Protein AF-0000000079729652 (afdb_homodimer)

Sequence (338 aa):
MTINPKDYDLDELRKMARKRGSKRAVPDEEESVPEPEPEPDLDWEPLEDGDPSMGEDAFRARLYRELMPLTAGSQEMSKPYLAALPETEAAEFLIFEWLEFLLLHGDFRGAQEALTYYESIEWITEDVASTLGDYLLGIEDVGAADTAALDVDDHLLSLVYIAKLAAMHMTINPKDYDLDELRKMARKRGSKRAVPDEEESVPEPEPEPDLDWEPLEDGDPSMGEDAFRARLYRELMPLTAGSQEMSKPYLAALPETEAAEFLIFEWLEFLLLHGDFRGAQEALTYYESIEWITEDVASTLGDYLLGIEDVGAADTAALDVDDHLLSLVYIAKLAAMH

Solvent-accessible surface area (backbone atoms only — not comparable to full-atom values): 19305 Å² total; per-residue (Å²): 126,84,70,59,67,78,75,62,37,70,66,50,45,43,52,53,37,50,56,57,56,59,72,65,64,70,92,82,77,81,81,70,73,70,66,79,68,69,71,74,72,78,70,72,66,70,84,62,80,67,54,84,77,52,50,75,64,55,52,52,51,51,53,31,60,64,36,45,70,49,51,64,76,43,66,84,82,52,78,44,52,24,70,60,77,49,92,43,73,69,43,50,53,51,51,52,52,50,52,49,51,35,34,72,53,8,33,71,66,22,32,52,51,48,40,54,48,35,30,74,71,31,46,25,28,69,68,37,38,50,52,51,50,49,53,52,53,47,50,51,50,50,50,30,58,72,42,8,58,65,49,66,68,51,52,52,51,49,51,42,51,43,42,50,46,41,58,65,100,124,85,70,55,65,77,73,62,38,70,66,48,46,45,52,52,35,50,56,57,55,59,70,68,63,66,92,86,80,80,80,70,71,71,66,80,69,70,73,75,72,78,72,73,66,71,84,62,80,68,54,83,76,51,51,74,64,54,51,52,51,51,53,30,60,62,36,45,69,49,52,64,76,42,68,83,81,51,78,44,52,26,70,60,77,47,92,44,72,68,43,51,54,50,51,49,52,51,52,50,52,35,34,73,50,8,32,71,67,22,30,51,50,48,40,54,48,36,30,74,68,31,45,25,28,68,68,38,37,50,52,53,49,51,50,52,52,49,48,51,48,49,49,29,58,73,41,8,58,64,50,64,68,52,52,52,52,48,51,44,52,45,42,52,45,40,59,64,99

Radius of gyration: 28.37 Å; Cα contacts (8 Å, |Δi|>4): 314; chains: 2; bounding box: 38×94×65 Å

InterPro domains:
  IPR006752 Archaeal flagella protein FlaD/E domain [PF04659] (78-166)
  IPR052494 Flagella-assembly related protein [PTHR40698] (69-168)

Organism: NCBI:txid1457250

Foldseek 3Di:
DPPQCLCVDLVVLQVVLVVVVVVPPDDDDDPPVPDPPPPPPPPVPPPPPPDPPPPPVNSSNVVSVVSNVVVVPPPPCDFLNAADQDDDPVSVVVLVVVLVVQCVVLNLVSSLVVLVSCCVSRPYDPVRSVVSNVVSVVVCVVCCVVVVDQDPVSVVVVVVVVVVVVVVD/DPPQCLVVDLVNLQVVLVVVVVVVPDDDDDPPVPDPPPPPPPPVPPPPPPPPPPPPVNSSNVVSVVSNVVVVPDPPCDFLNAADQDDDPVSVVVLVVVLVVQCVVLNLVSSLVVLVSCCVSRPYDPVRSVVSNVVSVVVCVVCCVVVVDQDPVSVVVVVVVVVVVVVVD

pLDDT: mean 70.6, std 20.47, range [29.89, 97.31]

Structure (mmCIF, N/CA/C/O backbone):
data_AF-0000000079729652-model_v1
#
loop_
_entity.id
_entity.type
_entity.pdbx_description
1 polymer 'Flagella E'
#
loop_
_atom_site.group_PDB
_atom_site.id
_atom_site.type_symbol
_atom_site.label_atom_id
_atom_site.label_alt_id
_atom_site.label_comp_id
_atom_site.label_asym_id
_atom_site.label_entity_id
_atom_site.label_seq_id
_atom_site.pdbx_PDB_ins_code
_atom_site.Cartn_x
_atom_site.Cartn_y
_atom_site.Cartn_z
_atom_site.occupancy
_atom_site.B_iso_or_equi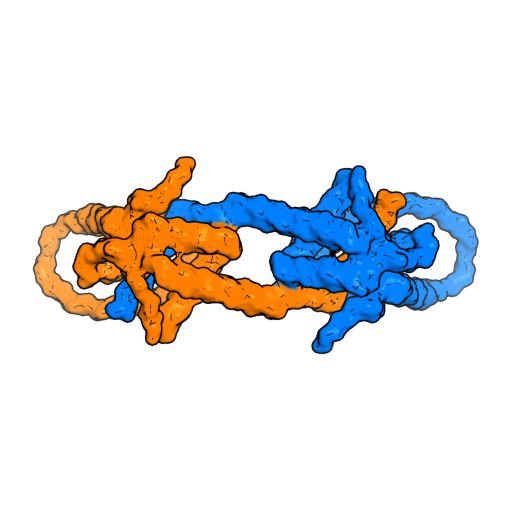v
_atom_site.auth_seq_id
_atom_site.auth_comp_id
_atom_site.auth_asym_id
_atom_site.auth_atom_id
_atom_site.pdbx_PDB_model_num
ATOM 1 N N . MET A 1 1 ? -18.984 12.266 8.977 1 30.89 1 MET A N 1
ATOM 2 C CA . MET A 1 1 ? -18.828 13.719 8.945 1 30.89 1 MET A CA 1
ATOM 3 C C . MET A 1 1 ? -17.531 14.125 8.258 1 30.89 1 MET A C 1
ATOM 5 O O . MET A 1 1 ? -16.469 13.609 8.594 1 30.89 1 MET A O 1
ATOM 9 N N . THR A 1 2 ? -17.656 14.523 7.059 1 39.88 2 THR A N 1
ATOM 10 C CA . THR A 1 2 ? -16.5 15.016 6.328 1 39.88 2 THR A CA 1
ATOM 11 C C . THR A 1 2 ? -15.781 16.094 7.125 1 39.88 2 THR A C 1
ATOM 13 O O . THR A 1 2 ? -16.375 17.125 7.449 1 39.88 2 THR A O 1
ATOM 16 N N . ILE A 1 3 ? -15.055 15.68 8.086 1 47.31 3 ILE A N 1
ATOM 17 C CA . ILE A 1 3 ? -14.312 16.641 8.898 1 47.31 3 ILE A CA 1
ATOM 18 C C . ILE A 1 3 ? -13.547 17.594 7.988 1 47.31 3 ILE A C 1
ATOM 20 O O . ILE A 1 3 ? -12.867 17.172 7.051 1 47.31 3 ILE A O 1
ATOM 24 N N . ASN A 1 4 ? -14.055 18.797 7.98 1 57.38 4 ASN A N 1
ATOM 25 C CA . ASN A 1 4 ? -13.453 19.844 7.16 1 57.38 4 ASN A CA 1
ATOM 26 C C . ASN A 1 4 ? -12.133 20.328 7.746 1 57.38 4 ASN A C 1
ATOM 28 O O . ASN A 1 4 ? -12.102 20.969 8.797 1 57.38 4 ASN A O 1
ATOM 32 N N . PRO A 1 5 ? -11.062 19.922 7.184 1 61.59 5 PRO A N 1
ATOM 33 C CA . PRO A 1 5 ? -9.742 20.344 7.656 1 61.59 5 PRO A CA 1
ATOM 34 C C . PRO A 1 5 ? -9.602 21.859 7.75 1 61.59 5 PRO A C 1
ATOM 36 O O . PRO A 1 5 ? -8.734 22.359 8.469 1 61.59 5 PRO A O 1
ATOM 39 N N . LYS A 1 6 ? -10.5 22.516 6.969 1 62 6 LYS A N 1
ATOM 40 C CA . LYS A 1 6 ? -10.461 23.969 7.008 1 62 6 LYS A CA 1
ATOM 41 C C . LYS A 1 6 ? -10.742 24.484 8.414 1 62 6 LYS A C 1
ATOM 43 O O . LYS A 1 6 ? -10.328 25.594 8.773 1 62 6 LYS A O 1
ATOM 48 N N . ASP A 1 7 ? -11.445 23.672 9.18 1 63.5 7 ASP A N 1
ATOM 49 C CA . ASP A 1 7 ? -11.844 24.109 10.516 1 63.5 7 ASP A CA 1
ATOM 50 C C . ASP A 1 7 ? -10.664 24.031 11.492 1 63.5 7 ASP A C 1
ATOM 52 O O . ASP A 1 7 ? -10.742 24.562 12.602 1 63.5 7 ASP A O 1
ATOM 56 N N . TYR A 1 8 ? -9.562 23.375 11.031 1 64.75 8 TYR A N 1
ATOM 57 C CA . TYR A 1 8 ? -8.414 23.219 11.93 1 64.75 8 TYR A CA 1
ATOM 58 C C . TYR A 1 8 ? -7.188 23.938 11.367 1 64.75 8 TYR A C 1
ATOM 60 O O . TYR A 1 8 ? -6.125 23.328 11.219 1 64.75 8 TYR A O 1
ATOM 68 N N . ASP A 1 9 ? -7.312 25.219 11.219 1 71.88 9 ASP A N 1
ATOM 69 C CA . ASP A 1 9 ? -6.125 25.891 10.711 1 71.88 9 ASP A CA 1
ATOM 70 C C . ASP A 1 9 ? -5.168 26.25 11.844 1 71.88 9 ASP A C 1
ATOM 72 O O . ASP A 1 9 ? -5.523 26.156 13.016 1 71.88 9 ASP A O 1
ATOM 76 N N . LEU A 1 10 ? -4.023 26.453 11.57 1 73.88 10 LEU A N 1
ATOM 77 C CA . LEU A 1 10 ? -2.961 26.688 12.539 1 73.88 10 LEU A CA 1
ATOM 78 C C . LEU A 1 10 ? -3.367 27.797 13.523 1 73.88 10 LEU A C 1
ATOM 80 O O . LEU A 1 10 ? -3.051 27.719 14.711 1 73.88 10 LEU A O 1
ATOM 84 N N . ASP A 1 11 ? -4.133 28.766 12.969 1 71.75 11 ASP A N 1
ATOM 85 C CA . ASP A 1 11 ? -4.602 29.844 13.836 1 71.75 11 ASP A CA 1
ATOM 86 C C . ASP A 1 11 ? -5.578 29.312 14.883 1 71.75 11 ASP A C 1
ATOM 88 O O . ASP A 1 11 ? -5.527 29.719 16.047 1 71.75 11 ASP A O 1
ATOM 92 N N . GLU A 1 12 ? -6.418 28.406 14.359 1 68.5 12 GLU A N 1
ATOM 93 C CA . GLU A 1 12 ? -7.395 27.828 15.281 1 68.5 12 GLU A CA 1
ATOM 94 C C . GLU A 1 12 ? -6.715 26.922 16.297 1 68.5 12 GLU A C 1
ATOM 96 O O . GLU A 1 12 ? -7.07 26.938 17.484 1 68.5 12 GLU A O 1
ATOM 101 N N . LEU A 1 13 ? -5.82 26.266 15.891 1 69.38 13 LEU A N 1
ATOM 102 C CA . LEU A 1 13 ? -5.078 25.391 16.797 1 69.38 13 LEU A CA 1
ATOM 103 C C . LEU A 1 13 ? -4.281 26.203 17.812 1 69.38 13 LEU A C 1
ATOM 105 O O . LEU A 1 13 ? -4.223 25.828 18.984 1 69.38 13 LEU A O 1
ATOM 109 N N . ARG A 1 14 ? -3.834 27.281 17.328 1 70.56 14 ARG A N 1
ATOM 110 C CA . ARG A 1 14 ? -3.164 28.219 18.219 1 70.56 14 ARG A CA 1
ATOM 111 C C . ARG A 1 14 ? -4.129 28.766 19.266 1 70.56 14 ARG A C 1
ATOM 113 O O . ARG A 1 14 ? -3.797 28.844 20.438 1 70.56 14 ARG A O 1
ATOM 120 N N . LYS A 1 15 ? -5.164 29.188 18.719 1 70.12 15 LYS A N 1
ATOM 121 C CA . LYS A 1 15 ? -6.172 29.766 19.609 1 70.12 15 LYS A CA 1
ATOM 122 C C . LYS A 1 15 ? -6.602 28.75 20.672 1 70.12 15 LYS A C 1
ATOM 124 O O . LYS A 1 15 ? -6.773 29.094 21.844 1 70.12 15 LYS A O 1
ATOM 129 N N . MET A 1 16 ? -6.633 27.5 20.25 1 64.62 16 MET A N 1
ATOM 130 C CA . MET A 1 16 ? -7.039 26.453 21.172 1 64.62 16 MET A CA 1
ATOM 131 C C . MET A 1 16 ? -5.941 26.156 22.203 1 64.62 16 MET A C 1
ATOM 133 O O . MET A 1 16 ? -6.227 25.922 23.375 1 64.62 16 MET A O 1
ATOM 137 N N . ALA A 1 17 ? -4.797 26.234 21.766 1 63.56 17 ALA A N 1
AT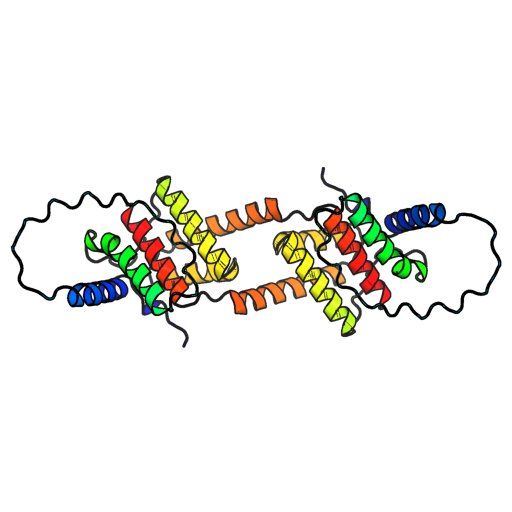OM 138 C CA . ALA A 1 17 ? -3.658 26.016 22.656 1 63.56 17 ALA A CA 1
ATOM 139 C C . ALA A 1 17 ? -3.525 27.141 23.672 1 63.56 17 ALA A C 1
ATOM 141 O O . ALA A 1 17 ? -3.24 26.891 24.844 1 63.56 17 ALA A O 1
ATOM 142 N N . ARG A 1 18 ? -3.721 28.359 23.234 1 63.53 18 ARG A N 1
ATOM 143 C CA . ARG A 1 18 ? -3.666 29.531 24.109 1 63.53 18 ARG A CA 1
ATOM 144 C C . ARG A 1 18 ? -4.77 29.469 25.156 1 63.53 18 ARG A C 1
ATOM 146 O O . ARG A 1 18 ? -4.539 29.797 26.328 1 63.53 18 ARG A O 1
ATOM 153 N N . LYS A 1 19 ? -5.863 29.047 24.781 1 60.84 19 LYS A N 1
ATOM 154 C CA . LYS A 1 19 ? -6.996 28.953 25.703 1 60.84 19 LYS A CA 1
ATOM 155 C C . LYS A 1 19 ? -6.766 27.891 26.766 1 60.84 19 LYS A C 1
ATOM 157 O O . LYS A 1 19 ? -7.109 28.078 27.922 1 60.84 19 LYS A O 1
ATOM 162 N N . ARG A 1 20 ? -6.066 26.891 26.422 1 57.34 20 ARG A N 1
ATOM 163 C CA . ARG A 1 20 ? -5.797 25.812 27.375 1 57.34 20 ARG A CA 1
ATOM 164 C C . ARG A 1 20 ? -4.68 26.203 28.344 1 57.34 20 ARG A C 1
ATOM 166 O O . ARG A 1 20 ? -4.695 25.812 29.5 1 57.34 20 ARG A O 1
ATOM 173 N N . GLY A 1 21 ? -3.598 26.828 27.844 1 52.34 21 GLY A N 1
ATOM 174 C CA . GLY A 1 21 ? -2.561 27.391 28.703 1 52.34 21 GLY A CA 1
ATOM 175 C C . GLY A 1 21 ? -3.08 28.438 29.672 1 52.34 21 GLY A C 1
ATOM 176 O O . GLY A 1 21 ? -2.545 28.594 30.766 1 52.34 21 GLY A O 1
ATOM 177 N N . SER A 1 22 ? -3.92 29.359 29.281 1 49.06 22 SER A N 1
ATOM 178 C CA . SER A 1 22 ? -4.496 30.391 30.141 1 49.06 22 SER A CA 1
ATOM 179 C C . SER A 1 22 ? -5.289 29.766 31.281 1 49.06 22 SER A C 1
ATOM 181 O O . SER A 1 22 ? -5.363 30.344 32.375 1 49.06 22 SER A O 1
ATOM 183 N N . LYS A 1 23 ? -5.75 28.562 31.25 1 47.62 23 LYS A N 1
ATOM 184 C CA . LYS A 1 23 ? -6.488 28.016 32.375 1 47.62 23 LYS A CA 1
ATOM 185 C C . LYS A 1 23 ? -5.539 27.5 33.469 1 47.62 23 LYS A C 1
ATOM 187 O O . LYS A 1 23 ? -5.973 27.109 34.531 1 47.62 23 LYS A O 1
ATOM 192 N N . ARG A 1 24 ? -4.27 27.281 33.031 1 46.38 24 ARG A N 1
ATOM 193 C CA . ARG A 1 24 ? -3.346 26.859 34.094 1 46.38 24 ARG A CA 1
ATOM 194 C C . ARG A 1 24 ? -2.709 28.047 34.781 1 46.38 24 ARG A C 1
ATOM 196 O O . ARG A 1 24 ? -1.821 27.891 35.625 1 46.38 24 ARG A O 1
ATOM 203 N N . ALA A 1 25 ? -2.941 29.297 34.375 1 41.28 25 ALA A N 1
ATOM 204 C CA . ALA A 1 25 ? -2.381 30.438 35.094 1 41.28 25 ALA A CA 1
ATOM 205 C C . ALA A 1 25 ? -3.004 30.578 36.469 1 41.28 25 ALA A C 1
ATOM 207 O O . ALA A 1 25 ? -4.031 31.234 36.625 1 41.28 25 ALA A O 1
ATOM 208 N N . VAL A 1 26 ? -2.941 29.656 37.281 1 34.03 26 VAL A N 1
ATOM 209 C CA . VAL A 1 26 ? -3.295 30 38.656 1 34.03 26 VAL A CA 1
ATOM 210 C C . VAL A 1 26 ? -2.463 31.203 39.125 1 34.03 26 VAL A C 1
ATOM 212 O O . VAL A 1 26 ? -1.438 31.516 38.5 1 34.03 26 VAL A O 1
ATOM 215 N N . PRO A 1 27 ? -2.248 31.469 40.688 1 35.56 27 PRO A N 1
ATOM 216 C CA . PRO A 1 27 ? -2.08 32.625 41.594 1 35.56 27 PRO A CA 1
ATOM 217 C C . PRO A 1 27 ? -0.75 33.344 41.375 1 35.56 27 PRO A C 1
ATOM 219 O O . PRO A 1 27 ? 0.15 32.812 40.719 1 35.56 27 PRO A O 1
ATOM 222 N N . ASP A 1 28 ? -0.15 34.281 42.531 1 32.59 28 ASP A N 1
ATOM 223 C CA . ASP A 1 28 ? 0.636 35.438 42.938 1 32.59 28 ASP A CA 1
ATOM 224 C C . ASP A 1 28 ? 2.131 35.156 42.812 1 32.59 28 ASP A C 1
ATOM 226 O O . ASP A 1 28 ? 2.957 35.969 43.25 1 32.59 28 ASP A O 1
ATOM 230 N N . GLU A 1 29 ? 2.637 33.906 43.094 1 34.44 29 GLU A N 1
ATOM 231 C CA . GLU A 1 29 ? 3.941 33.969 43.719 1 34.44 29 GLU A CA 1
ATOM 232 C C . GLU A 1 29 ? 4.945 34.75 42.906 1 34.44 29 GLU A C 1
ATOM 234 O O . GLU A 1 29 ? 4.758 34.938 41.688 1 34.44 29 GLU A O 1
ATOM 239 N N . GLU A 1 30 ? 6.234 35.031 43.469 1 34.94 30 GLU A N 1
ATOM 240 C CA . GLU A 1 30 ? 7.418 35.875 43.312 1 34.94 30 GLU A CA 1
ATOM 241 C C . GLU A 1 30 ? 8.016 35.719 41.906 1 34.94 30 GLU A C 1
ATOM 243 O O . GLU A 1 30 ? 7.906 34.656 41.281 1 34.94 30 GLU A O 1
ATOM 248 N N . GLU A 1 31 ? 8.367 36.812 41.156 1 37.44 31 GLU A N 1
ATOM 249 C CA . GLU A 1 31 ? 8.945 37.281 39.906 1 37.44 31 GLU A CA 1
ATOM 250 C C . GLU A 1 31 ? 10.18 36.438 39.531 1 37.44 31 GLU A C 1
ATOM 252 O O . GLU A 1 31 ? 11.18 37 39.062 1 37.44 31 GLU A O 1
ATOM 257 N N . SER A 1 32 ? 10.539 35.375 40.312 1 36.31 32 SER A N 1
ATOM 258 C CA . SER A 1 32 ? 11.914 34.969 40 1 36.31 32 SER A CA 1
ATOM 259 C C . SER A 1 32 ? 12.109 34.75 38.531 1 36.31 32 SER A C 1
ATOM 261 O O . SER A 1 32 ? 11.203 34.281 37.844 1 36.31 32 SER A O 1
ATOM 263 N N . VAL A 1 33 ? 12.914 35.656 37.969 1 35.25 33 VAL A N 1
ATOM 264 C CA . VAL A 1 33 ? 13.398 35.75 36.594 1 35.25 33 VAL A CA 1
ATOM 265 C C . VAL A 1 33 ? 13.586 34.344 36 1 35.25 33 VAL A C 1
ATOM 267 O O . VAL A 1 33 ? 14.391 33.562 36.531 1 35.25 33 VAL A O 1
ATOM 270 N N . PRO A 1 34 ? 12.57 33.656 35.719 1 34.91 34 PRO A N 1
ATOM 271 C CA . PRO A 1 34 ? 12.867 32.281 35.281 1 34.91 34 PRO A CA 1
ATOM 272 C C . PRO A 1 34 ? 14.07 32.188 34.344 1 34.91 34 PRO A C 1
ATOM 274 O O . PRO A 1 34 ? 14.359 33.156 33.625 1 34.91 34 PRO A O 1
ATOM 277 N N . GLU A 1 35 ? 15.219 31.734 34.812 1 35.47 35 GLU A N 1
ATOM 278 C CA . GLU A 1 35 ? 16.391 31.5 33.969 1 35.47 35 GLU A CA 1
ATOM 279 C C . GLU A 1 35 ? 15.984 31.109 32.531 1 35.47 35 GLU A C 1
ATOM 281 O O . GLU A 1 35 ? 14.914 30.547 32.344 1 35.47 35 GLU A O 1
ATOM 286 N N . PRO A 1 36 ? 16.531 31.828 31.547 1 34.25 36 PRO A N 1
ATOM 287 C CA . PRO A 1 36 ? 16.219 31.547 30.141 1 34.25 36 PRO A CA 1
ATOM 288 C C . PRO A 1 36 ? 16 30.062 29.875 1 34.25 36 PRO A C 1
ATOM 290 O O . PRO A 1 36 ? 16.812 29.219 30.297 1 34.25 36 PRO A O 1
ATOM 293 N N . GLU A 1 37 ? 14.875 29.609 30.109 1 35.53 37 GLU A N 1
ATOM 294 C CA . GLU A 1 37 ? 14.625 28.203 29.859 1 35.53 37 GLU A CA 1
ATOM 295 C C . GLU A 1 37 ? 15.414 27.703 28.641 1 35.53 37 GLU A C 1
ATOM 297 O O . GLU A 1 37 ? 15.578 28.438 27.672 1 35.53 37 GLU A O 1
ATOM 302 N N . PRO A 1 38 ? 16.5 26.938 28.875 1 34.47 38 PRO A N 1
ATOM 303 C CA . PRO A 1 38 ? 17.297 26.484 27.734 1 34.47 38 PRO A CA 1
ATOM 304 C C . PRO A 1 38 ? 16.469 26.312 26.469 1 34.47 38 PRO A C 1
ATOM 306 O O . PRO A 1 38 ? 15.242 26.141 26.547 1 34.47 38 PRO A O 1
ATOM 309 N N . GLU A 1 39 ? 16.922 26.875 25.391 1 35.22 39 GLU A N 1
ATOM 310 C CA . GLU A 1 39 ? 16.375 26.688 24.062 1 35.22 39 GLU A CA 1
ATOM 311 C C . GLU A 1 39 ? 15.758 25.297 23.906 1 35.22 39 GLU A C 1
ATOM 313 O O . GLU A 1 39 ? 16.312 24.312 24.375 1 35.22 39 GLU A O 1
ATOM 318 N N . PRO A 1 40 ? 14.5 25.156 24.062 1 35.03 40 PRO A N 1
ATOM 319 C CA . PRO A 1 40 ? 13.984 23.781 23.969 1 35.03 40 PRO A CA 1
ATOM 320 C C . PRO A 1 40 ? 14.836 22.906 23.047 1 35.03 40 PRO A C 1
ATOM 322 O O . PRO A 1 40 ? 15.117 23.281 21.906 1 35.03 40 PRO A O 1
ATOM 325 N N . ASP A 1 41 ? 15.898 22.406 23.469 1 34.06 41 ASP A N 1
ATOM 326 C CA . ASP A 1 41 ? 16.469 21.281 22.734 1 34.06 41 ASP A CA 1
ATOM 327 C C . ASP A 1 41 ? 15.359 20.422 22.094 1 34.06 41 ASP A C 1
ATOM 329 O O . ASP A 1 41 ? 14.508 19.891 22.812 1 34.06 41 ASP A O 1
ATOM 333 N N . LEU A 1 42 ? 14.719 20.828 21 1 36.53 42 LEU A N 1
ATOM 334 C CA . LEU A 1 42 ? 13.758 20.047 20.234 1 36.53 42 LEU A CA 1
ATOM 335 C C . LEU A 1 42 ? 14.062 18.562 20.344 1 36.53 42 LEU A C 1
ATOM 337 O O . LEU A 1 42 ? 14.734 18 19.469 1 36.53 42 LEU A O 1
ATOM 341 N N . ASP A 1 43 ? 14.516 18.031 21.391 1 34.09 43 ASP A N 1
ATOM 342 C CA . ASP A 1 43 ? 14.484 16.594 21.562 1 34.09 43 ASP A CA 1
ATOM 343 C C . ASP A 1 43 ? 13.156 16 21.078 1 34.09 43 ASP A C 1
ATOM 345 O O . ASP A 1 43 ? 12.117 16.219 21.703 1 34.09 43 ASP A O 1
ATOM 349 N N . TRP A 1 44 ? 12.938 15.906 19.766 1 39.34 44 TRP A N 1
ATOM 350 C CA . TRP A 1 44 ? 11.852 15.266 19.047 1 39.34 44 TRP A CA 1
ATOM 351 C C . TRP A 1 44 ? 11.477 13.93 19.688 1 39.34 44 TRP A C 1
ATOM 353 O O . TRP A 1 44 ? 12.172 12.93 19.516 1 39.34 44 TRP A O 1
ATOM 363 N N . GLU A 1 45 ? 11.047 13.898 20.906 1 37.31 45 GLU A N 1
ATOM 364 C CA . GLU A 1 45 ? 10.484 12.609 21.297 1 37.31 45 GLU A CA 1
ATOM 365 C C . GLU A 1 45 ? 9.531 12.062 20.234 1 37.31 45 GLU A C 1
ATOM 367 O O . GLU A 1 45 ? 8.672 12.797 19.734 1 37.31 45 GLU A O 1
ATOM 372 N N . PRO A 1 46 ? 9.945 11.109 19.547 1 39.47 46 PRO A N 1
ATOM 373 C CA . PRO A 1 46 ? 9.055 10.492 18.578 1 39.47 46 PRO A CA 1
ATOM 374 C C . PRO A 1 46 ? 7.598 10.477 19.031 1 39.47 46 PRO A C 1
ATOM 376 O O . PRO A 1 46 ? 7.324 10.375 20.234 1 39.47 46 PRO A O 1
ATOM 379 N N . LEU A 1 47 ? 6.734 11.281 18.547 1 41.66 47 LEU A N 1
ATOM 380 C CA . LEU A 1 47 ? 5.309 11.109 18.812 1 41.66 47 LEU A CA 1
ATOM 381 C C . LEU A 1 47 ? 4.98 9.641 19.062 1 41.66 47 LEU A C 1
ATOM 383 O O . LEU A 1 47 ? 5 8.828 18.125 1 41.66 47 LEU A O 1
ATOM 387 N N . GLU A 1 48 ? 5.445 8.938 20.109 1 38.84 48 GLU A N 1
ATOM 388 C CA . GLU A 1 48 ? 5.016 7.602 20.516 1 38.84 48 GLU A CA 1
ATOM 389 C C . GLU A 1 48 ? 3.555 7.359 20.141 1 38.84 48 GLU A C 1
ATOM 391 O O . GLU A 1 48 ? 2.742 8.281 20.156 1 38.84 48 GLU A O 1
ATOM 396 N N . ASP A 1 49 ? 3.246 6.309 19.328 1 42.12 49 ASP A N 1
ATOM 397 C CA . ASP A 1 49 ? 1.879 5.809 19.203 1 42.12 49 ASP A CA 1
ATOM 398 C C . ASP A 1 49 ? 1.076 6.078 20.469 1 42.12 49 ASP A C 1
ATOM 400 O O . ASP A 1 49 ? 1.459 5.645 21.562 1 42.12 49 ASP A O 1
ATOM 404 N N . GLY A 1 50 ? 0.554 7.207 20.625 1 40.56 50 GLY A N 1
ATOM 405 C CA . GLY A 1 50 ? -0.288 7.426 21.781 1 40.56 50 GLY A CA 1
ATOM 406 C C . GLY A 1 50 ? -1 6.172 22.25 1 40.56 50 GLY A C 1
ATOM 407 O O . GLY A 1 50 ? -1.276 5.273 21.453 1 40.56 50 GLY A O 1
ATOM 408 N N . ASP A 1 51 ? -0.809 5.785 23.391 1 41.22 51 ASP A N 1
ATOM 409 C CA . ASP A 1 51 ? -1.655 4.801 24.062 1 41.22 51 ASP A CA 1
ATOM 410 C C . ASP A 1 51 ? -3.102 4.906 23.578 1 41.22 51 ASP A C 1
ATOM 412 O O . ASP A 1 51 ? -3.732 5.957 23.719 1 41.22 51 ASP A O 1
ATOM 416 N N . PRO A 1 52 ? -3.479 4.098 22.625 1 49.47 52 PRO A N 1
ATOM 417 C CA . PRO A 1 52 ? -4.914 4.098 22.328 1 49.47 52 PRO A CA 1
ATOM 418 C C . PRO A 1 52 ? -5.766 4.449 23.547 1 49.47 52 PRO A C 1
ATOM 420 O O . PRO A 1 52 ? -6.973 4.668 23.422 1 49.47 52 PRO A O 1
ATOM 423 N N . SER A 1 53 ? -5.172 4.156 24.625 1 47.94 53 SER A N 1
ATOM 424 C CA . SER A 1 53 ? -5.949 4.457 25.828 1 47.94 53 SER A CA 1
ATOM 425 C C . SER A 1 53 ? -6.055 5.961 26.047 1 47.94 53 SER A C 1
ATOM 427 O O . SER A 1 53 ? -6.816 6.414 26.906 1 47.94 53 SER A O 1
ATOM 429 N N . MET A 1 54 ? -5.184 6.676 25.609 1 52.03 54 MET A N 1
ATOM 430 C CA . MET A 1 54 ? -5.402 8.102 25.812 1 52.03 54 MET A CA 1
ATOM 431 C C . MET A 1 54 ? -6.52 8.617 24.906 1 52.03 54 MET A C 1
ATOM 433 O O . MET A 1 54 ? -6.559 8.305 23.719 1 52.03 54 MET A O 1
ATOM 437 N N . GLY A 1 55 ? -7.668 8.789 25.375 1 62.62 55 GLY A N 1
ATOM 438 C CA . GLY A 1 55 ? -8.867 9.305 24.734 1 62.62 55 GLY A CA 1
ATOM 439 C C . GLY A 1 55 ? -8.562 10.336 23.656 1 62.62 55 GLY A C 1
ATOM 440 O O . GLY A 1 55 ? -7.473 10.914 23.641 1 62.62 55 GLY A O 1
ATOM 441 N N . GLU A 1 56 ? -9.195 10.414 22.641 1 66.19 56 GLU A N 1
ATOM 442 C CA . GLU A 1 56 ? -9.141 11.352 21.516 1 66.19 56 GLU A CA 1
ATOM 443 C C . GLU A 1 56 ? -8.75 12.75 21.984 1 66.19 56 GLU A C 1
ATOM 445 O O . GLU A 1 56 ? -7.953 13.422 21.328 1 66.19 56 GLU A O 1
ATOM 450 N N . ASP A 1 57 ? -9.18 13.055 23.141 1 69.75 57 ASP A N 1
ATOM 451 C CA . ASP A 1 57 ? -8.953 14.391 23.672 1 69.75 57 ASP A CA 1
ATOM 452 C C . ASP A 1 57 ? -7.5 14.562 24.125 1 69.75 57 ASP A C 1
ATOM 454 O O . ASP A 1 57 ? -6.91 15.625 23.922 1 69.75 57 ASP A O 1
ATOM 458 N N . ALA A 1 58 ? -6.957 13.578 24.656 1 69.06 58 ALA A N 1
ATOM 459 C CA . ALA A 1 58 ? -5.578 13.648 25.125 1 69.06 58 ALA A CA 1
ATOM 460 C C . ALA A 1 58 ? -4.598 13.727 23.969 1 69.06 58 ALA A C 1
ATOM 462 O O . ALA A 1 58 ? -3.598 14.445 24.031 1 69.06 58 ALA A O 1
ATOM 463 N N . PHE A 1 59 ? -4.91 13.148 22.969 1 72.44 59 PHE A N 1
ATOM 464 C CA . PHE A 1 59 ? -4.074 13.164 21.781 1 72.44 59 PHE A CA 1
ATOM 465 C C . PHE A 1 59 ? -4.051 14.555 21.156 1 72.44 59 PHE A C 1
ATOM 467 O O . PHE A 1 59 ? -2.98 15.094 20.859 1 72.44 59 PHE A O 1
ATOM 474 N N . ARG A 1 60 ? -5.18 15.094 21.031 1 73.56 60 ARG A N 1
ATOM 475 C CA . ARG A 1 60 ? -5.266 16.422 20.438 1 73.56 60 ARG A CA 1
ATOM 476 C C . ARG A 1 60 ? -4.547 17.453 21.281 1 73.56 60 ARG A C 1
ATOM 478 O O . ARG A 1 60 ? -3.883 18.359 20.75 1 73.56 60 ARG A O 1
ATOM 485 N N . ALA A 1 61 ? -4.684 17.266 22.531 1 71.25 61 ALA A N 1
ATOM 486 C CA . ALA A 1 61 ? -3.992 18.172 23.438 1 71.25 61 ALA A CA 1
ATOM 487 C C . ALA A 1 61 ? -2.48 18.094 23.25 1 71.25 61 ALA A C 1
ATOM 489 O O . ALA A 1 61 ? -1.791 19.109 23.297 1 71.25 61 ALA A O 1
ATOM 490 N N . ARG A 1 62 ? -2.027 16.984 23.047 1 68.62 62 ARG A N 1
ATOM 491 C CA . ARG A 1 62 ? -0.602 16.797 22.797 1 68.62 62 ARG A CA 1
ATOM 492 C C . ARG A 1 62 ? -0.179 17.469 21.5 1 68.62 62 ARG A C 1
ATOM 494 O O . ARG A 1 62 ? 0.871 18.125 21.438 1 68.62 62 ARG A O 1
ATOM 501 N N . LEU A 1 63 ? -0.995 17.375 20.531 1 74.12 63 LEU A N 1
ATOM 502 C CA . LEU A 1 63 ? -0.704 18.016 19.25 1 74.12 63 LEU A CA 1
ATOM 503 C C . LEU A 1 63 ? -0.632 19.531 19.406 1 74.12 63 LEU A C 1
ATOM 505 O O . LEU A 1 63 ? 0.267 20.172 18.859 1 74.12 63 LEU A O 1
ATOM 509 N N . TYR A 1 64 ? -1.479 19.969 20.281 1 70.88 64 TYR A N 1
ATOM 510 C CA . TYR A 1 64 ? -1.526 21.406 20.531 1 70.88 64 TYR A CA 1
ATOM 511 C C . TYR A 1 64 ? -0.267 21.875 21.25 1 70.88 64 TYR A C 1
ATOM 513 O O . TYR A 1 64 ? 0.291 22.922 20.922 1 70.88 64 TYR A O 1
ATOM 521 N N . ARG A 1 65 ? 0.15 21.125 22.078 1 73.44 65 ARG A N 1
ATOM 522 C CA . ARG A 1 65 ? 1.351 21.469 22.828 1 73.44 65 ARG A CA 1
ATOM 523 C C . ARG A 1 65 ? 2.576 21.5 21.922 1 73.44 65 ARG A C 1
ATOM 525 O O . ARG A 1 65 ? 3.461 22.344 22.109 1 73.44 65 ARG A O 1
ATOM 532 N N . GLU A 1 66 ? 2.559 20.672 20.984 1 72.56 66 GLU A N 1
ATOM 533 C CA . GLU A 1 66 ? 3.676 20.625 20.047 1 72.56 66 GLU A CA 1
ATOM 534 C C . GLU A 1 66 ? 3.658 21.828 19.109 1 72.56 66 GLU A C 1
ATOM 536 O O . GLU A 1 66 ? 4.715 22.328 18.703 1 72.56 66 GLU A O 1
ATOM 541 N N . LEU A 1 67 ? 2.521 22.297 18.875 1 72.94 67 LEU A N 1
ATOM 542 C CA . LEU A 1 67 ? 2.357 23.375 17.906 1 72.94 67 LEU A CA 1
ATOM 543 C C . LEU A 1 67 ? 2.703 24.719 18.531 1 72.94 67 LEU A C 1
ATOM 545 O O . LEU A 1 67 ? 3.213 25.609 17.844 1 72.94 67 LEU A O 1
ATOM 549 N N . MET A 1 68 ? 2.59 24.844 19.797 1 71.25 68 MET A N 1
ATOM 550 C CA . MET A 1 68 ? 2.684 26.125 20.5 1 71.25 68 MET A CA 1
ATOM 551 C C . MET A 1 68 ? 4.055 26.75 20.297 1 71.25 68 MET A C 1
ATOM 553 O O . MET A 1 68 ? 4.148 27.922 19.922 1 71.25 68 MET A O 1
ATOM 557 N N . PRO A 1 69 ? 5.039 26.078 20.484 1 67.75 69 PRO A N 1
ATOM 558 C CA . PRO A 1 69 ? 6.348 26.719 20.312 1 67.75 69 PRO A CA 1
ATOM 559 C C . PRO A 1 69 ? 6.641 27.094 18.859 1 67.75 69 PRO A C 1
ATOM 561 O O . PRO A 1 69 ? 7.395 28.031 18.609 1 67.75 69 PRO A O 1
ATOM 564 N N . LEU A 1 70 ? 6.02 26.391 18.016 1 67.88 70 LEU A N 1
ATOM 565 C CA . LEU A 1 70 ? 6.301 26.609 16.594 1 67.88 70 LEU A CA 1
ATOM 566 C C . LEU A 1 70 ? 5.566 27.844 16.078 1 67.88 70 LEU A C 1
ATOM 568 O O . LEU A 1 70 ? 6.039 28.5 15.156 1 67.88 70 LEU A O 1
ATOM 572 N N . THR A 1 71 ? 4.52 28.094 16.672 1 64.88 71 THR A N 1
ATOM 573 C CA . THR A 1 71 ? 3.686 29.188 16.219 1 64.88 71 THR A CA 1
ATOM 574 C C . THR A 1 71 ? 3.918 30.438 17.062 1 64.88 71 THR A C 1
ATOM 576 O O . THR A 1 71 ? 3.504 31.531 16.672 1 64.88 71 THR A O 1
ATOM 579 N N . ALA A 1 72 ? 4.441 30.25 18.203 1 59.84 72 ALA A N 1
ATOM 580 C CA . ALA A 1 72 ? 4.66 31.375 19.109 1 59.84 72 ALA A CA 1
ATOM 581 C C . ALA A 1 72 ? 5.641 32.375 18.516 1 59.84 72 ALA A C 1
ATOM 583 O O . ALA A 1 72 ? 5.465 33.594 18.656 1 59.84 72 ALA A O 1
ATOM 584 N N . GLY A 1 73 ? 6.797 31.875 18.219 1 52.81 73 GLY A N 1
ATOM 585 C CA . GLY A 1 73 ? 7.77 32.844 17.719 1 52.81 73 GLY A CA 1
ATOM 586 C C . GLY A 1 73 ? 7.395 33.438 16.375 1 52.81 73 GLY A C 1
ATOM 587 O O . GLY A 1 73 ? 7.996 34.406 15.938 1 52.81 73 GLY A O 1
ATOM 588 N N . SER A 1 74 ? 6.793 32.656 15.625 1 50.88 74 SER A N 1
ATOM 589 C CA . SER A 1 74 ? 6.52 33.156 14.289 1 50.88 74 SER A CA 1
ATOM 590 C C . SER A 1 74 ? 5.258 34 14.266 1 50.88 74 SER A C 1
ATOM 592 O O . SER A 1 74 ? 4.348 33.812 15.07 1 50.88 74 SER A O 1
ATOM 594 N N . GLN A 1 75 ? 5.324 35.312 14.07 1 48.78 75 GLN A N 1
ATOM 595 C CA . GLN A 1 75 ? 4.148 36.125 13.828 1 48.78 75 GLN A CA 1
ATOM 596 C C . GLN A 1 75 ? 2.969 35.281 13.359 1 48.78 75 GLN A C 1
ATOM 598 O O . GLN A 1 75 ? 3.148 34.125 12.961 1 48.78 75 GLN A O 1
ATOM 603 N N . GLU A 1 76 ? 1.67 35.781 13.117 1 56.72 76 GLU A N 1
ATOM 604 C CA . GLU A 1 76 ? 0.447 35.25 12.531 1 56.72 76 GLU A CA 1
ATOM 605 C C . GLU A 1 76 ? 0.757 34.344 11.344 1 56.72 76 GLU A C 1
ATOM 607 O O . GLU A 1 76 ? 1.398 34.75 10.383 1 56.72 76 GLU A O 1
ATOM 612 N N . MET A 1 77 ? 1.037 33.062 11.641 1 64.94 77 MET A N 1
ATOM 613 C CA . MET A 1 77 ? 1.23 32.25 10.445 1 64.94 77 MET A CA 1
ATOM 614 C C . MET A 1 77 ? 0.141 32.531 9.414 1 64.94 77 MET A C 1
ATOM 616 O O . MET A 1 77 ? -1.046 32.531 9.75 1 64.94 77 MET A O 1
ATOM 620 N N . SER A 1 78 ? 0.501 33.219 8.422 1 80 78 SER A N 1
ATOM 621 C CA . SER A 1 78 ? -0.43 33.5 7.34 1 80 78 SER A CA 1
ATOM 622 C C . SER A 1 78 ? -0.358 32.438 6.246 1 80 78 SER A C 1
ATOM 624 O O . SER A 1 78 ? 0.706 31.875 5.992 1 80 78 SER A O 1
ATOM 626 N N . LYS A 1 79 ? -1.472 32.094 5.727 1 87.88 79 LYS A N 1
ATOM 627 C CA . LYS A 1 79 ? -1.545 31.125 4.625 1 87.88 79 LYS A CA 1
ATOM 628 C C . LYS A 1 79 ? -0.863 31.688 3.375 1 87.88 79 LYS A C 1
ATOM 630 O O . LYS A 1 79 ? -0.892 32.875 3.129 1 87.88 79 LYS A O 1
ATOM 635 N N . PRO A 1 80 ? -0.246 30.938 2.656 1 91.69 80 PRO A N 1
ATOM 636 C CA . PRO A 1 80 ? 0.043 29.531 2.877 1 91.69 80 PRO A CA 1
ATOM 637 C C . PRO A 1 80 ? 1.064 29.297 3.988 1 91.69 80 PRO A C 1
ATOM 639 O O . PRO A 1 80 ? 2.047 30.031 4.09 1 91.69 80 PRO A O 1
ATOM 642 N N . TYR A 1 81 ? 0.84 28.266 4.754 1 89.75 81 TYR A N 1
ATOM 643 C CA . TYR A 1 81 ? 1.699 27.984 5.898 1 89.75 81 TYR A CA 1
ATOM 644 C C . TYR A 1 81 ? 3.074 27.516 5.449 1 89.75 81 TYR A C 1
ATOM 646 O O . TYR A 1 81 ? 4.09 27.875 6.047 1 89.75 81 TYR A O 1
ATOM 654 N N . LEU A 1 82 ? 3.145 26.766 4.445 1 93.62 82 LEU A N 1
ATOM 655 C CA . LEU A 1 82 ? 4.387 26.234 3.895 1 93.62 82 LEU A CA 1
ATOM 656 C C . LEU A 1 82 ? 4.527 26.594 2.42 1 93.62 82 LEU A C 1
ATOM 658 O O . LEU A 1 82 ? 3.994 25.906 1.553 1 93.62 82 LEU A O 1
ATOM 662 N N . ALA A 1 83 ? 5.227 27.688 2.205 1 93.81 83 ALA A N 1
ATOM 663 C CA . ALA A 1 83 ? 5.352 28.234 0.854 1 93.81 83 ALA A CA 1
ATOM 664 C C . ALA A 1 83 ? 6.48 27.547 0.09 1 93.81 83 ALA A C 1
ATOM 666 O O . ALA A 1 83 ? 6.484 27.531 -1.144 1 93.81 83 ALA A O 1
ATOM 667 N N . ALA A 1 84 ? 7.473 27.016 0.873 1 94.56 84 ALA A N 1
ATOM 668 C CA . ALA A 1 84 ? 8.609 26.297 0.295 1 94.56 84 ALA A CA 1
ATOM 669 C C . ALA A 1 84 ? 9.172 25.281 1.281 1 94.56 84 ALA A C 1
ATOM 671 O O . ALA A 1 84 ? 9.086 25.469 2.496 1 94.56 84 ALA A O 1
ATOM 672 N N . LEU A 1 85 ? 9.719 24.219 0.735 1 94.94 85 LEU A N 1
ATOM 673 C CA . LEU A 1 85 ? 10.344 23.234 1.595 1 94.94 85 LEU A CA 1
ATOM 674 C C . LEU A 1 85 ? 11.766 23.641 1.956 1 94.94 85 LEU A C 1
ATOM 676 O O . LEU A 1 85 ? 12.562 23.984 1.077 1 94.94 85 LEU A O 1
ATOM 680 N N . PRO A 1 86 ? 12.047 23.719 3.264 1 91.31 86 PRO A N 1
ATOM 681 C CA . PRO A 1 86 ? 13.43 24 3.648 1 91.31 86 PRO A CA 1
ATOM 682 C C . PRO A 1 86 ? 14.414 22.984 3.086 1 91.31 86 PRO A C 1
ATOM 684 O O . PRO A 1 86 ? 14.078 21.812 2.938 1 91.31 86 PRO A O 1
ATOM 687 N N . GLU A 1 87 ? 15.555 23.422 2.73 1 91.56 87 GLU A N 1
ATOM 688 C CA . GLU A 1 87 ? 16.578 22.578 2.127 1 91.56 87 GLU A CA 1
ATOM 689 C C . GLU A 1 87 ? 17.625 22.172 3.15 1 91.56 87 GLU A C 1
ATOM 691 O O . GLU A 1 87 ? 18.812 22.5 2.998 1 91.56 87 GLU A O 1
ATOM 696 N N . THR A 1 88 ? 17.25 21.609 4.227 1 89.06 88 THR A N 1
ATOM 697 C CA . THR A 1 88 ? 18.141 21.094 5.266 1 89.06 88 THR A CA 1
ATOM 698 C C . THR A 1 88 ? 17.938 19.594 5.469 1 89.06 88 THR A C 1
ATOM 700 O O . THR A 1 88 ? 16.891 19.047 5.094 1 89.06 88 THR A O 1
ATOM 703 N N . GLU A 1 89 ? 18.938 18.969 6.035 1 88.06 89 GLU A N 1
ATOM 704 C CA . GLU A 1 89 ? 18.844 17.531 6.32 1 88.06 89 GLU A CA 1
ATOM 705 C C . GLU A 1 89 ? 17.703 17.25 7.297 1 88.06 89 GLU A C 1
ATOM 707 O O . GLU A 1 89 ? 16.969 16.266 7.137 1 88.06 89 GLU A O 1
ATOM 712 N N . ALA A 1 90 ? 17.625 18.141 8.242 1 84.69 90 ALA A N 1
ATOM 713 C CA . ALA A 1 90 ? 16.578 18 9.25 1 84.69 90 ALA A CA 1
ATOM 714 C C . ALA A 1 90 ? 15.195 18.062 8.617 1 84.69 90 ALA A C 1
ATOM 716 O O . ALA A 1 90 ? 14.305 17.297 8.977 1 84.69 90 ALA A O 1
ATOM 717 N N . ALA A 1 91 ? 15.047 18.984 7.699 1 90.5 91 ALA A N 1
ATOM 718 C CA . ALA A 1 91 ? 13.766 19.125 7.004 1 90.5 91 ALA A CA 1
ATOM 719 C C . ALA A 1 91 ? 13.461 17.875 6.172 1 90.5 91 ALA A C 1
ATOM 721 O O . ALA A 1 91 ? 12.32 17.422 6.121 1 90.5 91 ALA A O 1
ATOM 722 N N . GLU A 1 92 ? 14.445 17.344 5.504 1 89.5 92 GLU A N 1
ATOM 723 C CA . GLU A 1 92 ? 14.273 16.141 4.707 1 89.5 92 GLU A CA 1
ATOM 724 C C . GLU A 1 92 ? 13.781 14.969 5.566 1 89.5 92 GLU A C 1
ATOM 726 O O . GLU A 1 92 ? 12.891 14.219 5.16 1 89.5 92 GLU A O 1
ATOM 731 N N . PHE A 1 93 ? 14.375 14.812 6.719 1 82.5 93 PHE A N 1
ATOM 732 C CA . PHE A 1 93 ? 13.961 13.766 7.641 1 82.5 93 PHE A CA 1
ATOM 733 C C . PHE A 1 93 ? 12.5 13.945 8.039 1 82.5 93 PHE A C 1
ATOM 735 O O . PHE A 1 93 ? 11.742 12.969 8.086 1 82.5 93 PHE A O 1
ATOM 742 N N . LEU A 1 94 ? 12.156 15.273 8.32 1 89.62 94 LEU A N 1
ATOM 743 C CA . LEU A 1 94 ? 10.789 15.57 8.727 1 89.62 94 LEU A CA 1
ATOM 744 C C . LEU A 1 94 ? 9.805 15.305 7.59 1 89.62 94 LEU A C 1
ATOM 746 O O . LEU A 1 94 ? 8.695 14.82 7.82 1 89.62 94 LEU A O 1
ATOM 750 N N . ILE A 1 95 ? 10.195 15.633 6.387 1 92.81 95 ILE A N 1
ATOM 751 C CA . ILE A 1 95 ? 9.375 15.391 5.203 1 92.81 95 ILE A CA 1
ATOM 752 C C . ILE A 1 95 ? 9.125 13.891 5.043 1 92.81 95 ILE A C 1
ATOM 754 O O . ILE A 1 95 ? 7.984 13.469 4.852 1 92.81 95 ILE A O 1
ATOM 758 N N . PHE A 1 96 ? 10.102 13.031 5.223 1 87.38 96 PHE A N 1
ATOM 759 C CA . PHE A 1 96 ? 9.969 11.594 5.074 1 87.38 96 PHE A CA 1
ATOM 760 C C . PHE A 1 96 ? 9.086 11.008 6.176 1 87.38 96 PHE A C 1
ATOM 762 O O . PHE A 1 96 ? 8.258 10.141 5.914 1 87.38 96 PHE A O 1
ATOM 769 N N . GLU A 1 97 ? 9.289 11.508 7.352 1 84.75 97 GLU A N 1
ATOM 770 C CA . GLU A 1 97 ? 8.461 11.07 8.469 1 84.75 97 GLU A CA 1
ATOM 771 C C . GLU A 1 97 ? 6.988 11.391 8.227 1 84.75 97 GLU A C 1
ATOM 773 O O . GLU A 1 97 ? 6.117 10.547 8.453 1 84.75 97 GLU A O 1
ATOM 778 N N . TRP A 1 98 ? 6.711 12.625 7.77 1 92.56 98 TRP A N 1
ATOM 779 C CA . TRP A 1 98 ? 5.355 13.078 7.465 1 92.56 98 TRP A CA 1
ATOM 780 C C . TRP A 1 98 ? 4.719 12.203 6.395 1 92.56 98 TRP A C 1
ATOM 782 O O . TRP A 1 98 ? 3.602 11.703 6.57 1 92.56 98 TRP A O 1
ATOM 792 N N . LEU A 1 99 ? 5.469 11.953 5.273 1 92.88 99 LEU A N 1
ATOM 793 C CA . LEU A 1 99 ? 4.926 11.188 4.156 1 92.88 99 LEU A CA 1
ATOM 794 C C . LEU A 1 99 ? 4.719 9.727 4.551 1 92.88 99 LEU A C 1
ATOM 796 O O . LEU A 1 99 ? 3.752 9.094 4.121 1 92.88 99 LEU A O 1
ATOM 800 N N . GLU A 1 100 ? 5.637 9.203 5.383 1 82.38 100 GLU A N 1
ATOM 801 C CA . GLU A 1 100 ? 5.461 7.848 5.906 1 82.38 100 GLU A CA 1
ATOM 802 C C . GLU A 1 100 ? 4.188 7.742 6.738 1 82.38 100 GLU A C 1
ATOM 804 O O . GLU A 1 100 ? 3.443 6.766 6.629 1 82.38 100 GLU A O 1
ATOM 809 N N . PHE A 1 101 ? 3.924 8.672 7.574 1 85.44 101 PHE A N 1
ATOM 810 C CA . PHE A 1 101 ? 2.707 8.742 8.375 1 85.44 101 PHE A CA 1
ATOM 811 C C . PHE A 1 101 ? 1.472 8.75 7.484 1 85.44 101 PHE A C 1
ATOM 813 O O . PHE A 1 101 ? 0.526 7.996 7.719 1 85.44 101 PHE A O 1
ATOM 820 N N . LEU A 1 102 ? 1.434 9.68 6.422 1 89.56 102 LEU A N 1
ATOM 821 C CA . LEU A 1 102 ? 0.3 9.758 5.508 1 89.56 102 LEU A CA 1
ATOM 822 C C . LEU A 1 102 ? 0.074 8.43 4.797 1 89.56 102 LEU A C 1
ATOM 824 O O . LEU A 1 102 ? -1.068 7.996 4.629 1 89.56 102 LEU A O 1
ATOM 828 N N . LEU A 1 103 ? 1.175 7.703 4.438 1 82.56 103 LEU A N 1
ATOM 829 C CA . LEU A 1 103 ? 1.094 6.422 3.746 1 82.56 103 LEU A CA 1
ATOM 830 C C . LEU A 1 103 ? 0.544 5.34 4.672 1 82.56 103 LEU A C 1
ATOM 832 O O . LEU A 1 103 ? -0.26 4.504 4.246 1 82.56 103 LEU A O 1
ATOM 836 N N . LEU A 1 104 ? 1.002 5.41 5.895 1 75.25 104 LEU A N 1
ATOM 837 C CA . LEU A 1 104 ? 0.602 4.406 6.875 1 75.25 104 LEU A CA 1
ATOM 838 C C . LEU A 1 104 ? -0.889 4.508 7.18 1 75.25 104 LEU A C 1
ATOM 840 O O . LEU A 1 104 ? -1.567 3.488 7.328 1 75.25 104 LEU A O 1
ATOM 844 N N . HIS A 1 105 ? -1.415 5.711 7.211 1 78.06 105 HIS A N 1
ATOM 845 C CA . HIS A 1 105 ? -2.799 5.922 7.621 1 78.06 105 HIS A CA 1
ATOM 846 C C . HIS A 1 105 ? -3.729 5.988 6.414 1 78.06 105 HIS A C 1
ATOM 848 O O . HIS A 1 105 ? -4.875 5.547 6.484 1 78.06 105 HIS A O 1
ATOM 854 N N . GLY A 1 106 ? -3.287 6.574 5.336 1 77.88 106 GLY A N 1
ATOM 855 C CA . GLY A 1 106 ? -4.148 6.82 4.191 1 77.88 106 GLY A CA 1
ATOM 856 C C . GLY A 1 106 ? -3.758 6.016 2.967 1 77.88 106 GLY A C 1
ATOM 857 O O . GLY A 1 106 ? -4.469 6.023 1.959 1 77.88 106 GLY A O 1
ATOM 858 N N . ASP A 1 107 ? -2.594 5.289 3.041 1 76.88 107 ASP A N 1
ATOM 859 C CA . ASP A 1 107 ? -1.995 4.637 1.88 1 76.88 107 ASP A CA 1
ATOM 860 C C . ASP A 1 107 ? -1.611 5.664 0.813 1 76.88 107 ASP A C 1
ATOM 862 O O . ASP A 1 107 ? -1.583 6.863 1.082 1 76.88 107 ASP A O 1
ATOM 866 N N . PHE A 1 108 ? -1.22 5.172 -0.333 1 81.62 108 PHE A N 1
ATOM 867 C CA . PHE A 1 108 ? -0.692 6.059 -1.361 1 81.62 108 PHE A CA 1
ATOM 868 C C . PHE A 1 108 ? -1.773 7.012 -1.859 1 81.62 108 PHE A C 1
ATOM 870 O O . PHE A 1 108 ? -1.547 8.219 -1.959 1 81.62 108 PHE A O 1
ATOM 877 N N . ARG A 1 109 ? -2.943 6.574 -2.186 1 82.38 109 ARG A N 1
ATOM 878 C CA . ARG A 1 109 ? -4.031 7.398 -2.699 1 82.38 109 ARG A CA 1
ATOM 879 C C . ARG A 1 109 ? -4.484 8.414 -1.658 1 82.38 109 ARG A C 1
ATOM 881 O O . ARG A 1 109 ? -4.668 9.594 -1.972 1 82.38 109 ARG A O 1
ATOM 888 N N . GLY A 1 110 ? -4.684 7.953 -0.423 1 85.81 110 GLY A N 1
ATOM 889 C CA . GLY A 1 110 ? -5.074 8.852 0.653 1 85.81 110 GLY A CA 1
ATOM 890 C C . GLY A 1 110 ? -4.059 9.945 0.917 1 85.81 110 GLY A C 1
ATOM 891 O O . GLY A 1 110 ? -4.426 11.086 1.216 1 85.81 110 GLY A O 1
ATOM 892 N N . ALA A 1 111 ? -2.807 9.578 0.786 1 90.81 111 ALA A N 1
ATOM 893 C CA . ALA A 1 111 ? -1.733 10.555 0.966 1 90.81 111 ALA A CA 1
ATOM 894 C C . ALA A 1 111 ? -1.768 11.617 -0.128 1 90.81 111 ALA A C 1
ATOM 896 O O . ALA A 1 111 ? -1.659 12.812 0.156 1 90.81 111 ALA A O 1
ATOM 897 N N . GLN A 1 112 ? -1.982 11.172 -1.353 1 91 112 GLN A N 1
ATOM 898 C CA . GLN A 1 112 ? -2.074 12.094 -2.477 1 91 112 GLN A CA 1
ATOM 899 C C . GLN A 1 112 ? -3.279 13.023 -2.33 1 91 112 GLN A C 1
ATOM 901 O O . GLN A 1 112 ? -3.176 14.227 -2.564 1 91 112 GLN A O 1
ATOM 906 N N . GLU A 1 113 ? -4.324 12.531 -1.947 1 90.12 113 GLU A N 1
ATOM 907 C CA . GLU A 1 113 ? -5.543 13.32 -1.756 1 90.12 113 GLU A CA 1
ATOM 908 C C . GLU A 1 113 ? -5.375 14.328 -0.627 1 90.12 113 GLU A C 1
ATOM 910 O O . GLU A 1 113 ? -5.863 15.461 -0.72 1 90.12 113 GLU A O 1
ATOM 915 N N . ALA A 1 114 ? -4.77 13.852 0.372 1 93 114 ALA A N 1
ATOM 916 C CA . ALA A 1 114 ? -4.508 14.758 1.49 1 93 114 ALA A CA 1
ATOM 917 C C . ALA A 1 114 ? -3.656 15.945 1.05 1 93 114 ALA A C 1
ATOM 919 O O . ALA A 1 114 ? -3.967 17.094 1.373 1 93 114 ALA A O 1
ATOM 920 N N . LEU A 1 115 ? -2.584 15.656 0.29 1 95.69 115 LEU A N 1
ATOM 921 C CA . LEU A 1 115 ? -1.71 16.734 -0.175 1 95.69 115 LEU A CA 1
ATOM 922 C C . LEU A 1 115 ? -2.469 17.688 -1.081 1 95.69 115 LEU A C 1
ATOM 924 O O . LEU A 1 115 ? -2.285 18.906 -0.992 1 95.69 115 LEU A O 1
ATOM 928 N N . THR A 1 116 ? -3.297 17.188 -1.943 1 94.44 116 THR A N 1
ATOM 929 C CA . THR A 1 116 ? -4.141 18.016 -2.801 1 94.44 116 THR A CA 1
ATOM 930 C C . THR A 1 116 ? -5.094 18.859 -1.965 1 94.44 116 THR A C 1
ATOM 932 O O . THR A 1 116 ? -5.312 20.031 -2.268 1 94.44 116 THR A O 1
ATOM 935 N N . TYR A 1 117 ? -5.652 18.281 -0.956 1 94 117 TYR A N 1
ATOM 936 C CA . TYR A 1 117 ? -6.543 18.984 -0.045 1 94 117 TYR A CA 1
ATOM 937 C C . TYR A 1 117 ? -5.797 20.094 0.693 1 94 117 TYR A C 1
ATOM 939 O O . TYR A 1 117 ? -6.289 21.219 0.793 1 94 117 TYR A O 1
ATOM 947 N N . TYR A 1 118 ? -4.637 19.781 1.17 1 94.25 118 TYR A N 1
ATOM 948 C CA . TYR A 1 118 ? -3.844 20.766 1.897 1 94.25 118 TYR A CA 1
ATOM 949 C C . TYR A 1 118 ? -3.475 21.938 1 1 94.25 118 TYR A C 1
ATOM 951 O O . TYR A 1 118 ? -3.365 23.078 1.467 1 94.25 118 TYR A O 1
ATOM 959 N N . GLU A 1 119 ? -3.238 21.656 -0.241 1 95.75 119 GLU A N 1
ATOM 960 C CA . GLU A 1 119 ? -3.02 22.719 -1.208 1 95.75 119 GLU A CA 1
ATOM 961 C C . GLU A 1 119 ? -4.277 23.562 -1.392 1 95.75 119 GLU A C 1
ATOM 963 O O . GLU A 1 119 ? -4.211 24.797 -1.408 1 95.75 119 GLU A O 1
ATOM 968 N N . SER A 1 120 ? -5.418 22.984 -1.471 1 93.62 120 SER A N 1
ATOM 969 C CA . SER A 1 120 ? -6.68 23.656 -1.778 1 93.62 120 SER A CA 1
ATOM 970 C C . SER A 1 120 ? -7.098 24.594 -0.651 1 93.62 120 SER A C 1
ATOM 972 O O . SER A 1 120 ? -7.754 25.609 -0.892 1 93.62 120 SER A O 1
ATOM 974 N N . ILE A 1 121 ? -6.727 24.25 0.574 1 90 121 ILE A N 1
ATOM 975 C CA . ILE A 1 121 ? -7.109 25.094 1.704 1 90 121 ILE A CA 1
ATOM 976 C C . ILE A 1 121 ? -5.938 25.984 2.109 1 90 121 ILE A C 1
ATOM 978 O O . ILE A 1 121 ? -5.945 26.578 3.189 1 90 121 ILE A O 1
ATOM 982 N N . GLU A 1 122 ? -4.883 25.984 1.342 1 93.12 122 GLU A N 1
ATOM 983 C CA . GLU A 1 122 ? -3.758 26.906 1.418 1 93.12 122 GLU A CA 1
ATOM 984 C C . GLU A 1 122 ? -2.895 26.625 2.645 1 93.12 122 GLU A C 1
ATOM 986 O O . GLU A 1 122 ? -2.34 27.547 3.244 1 93.12 122 GLU A O 1
ATOM 991 N N . TRP A 1 123 ? -2.875 25.375 3.041 1 94.06 123 TRP A N 1
ATOM 992 C CA . TRP A 1 123 ? -1.873 24.984 4.023 1 94.06 123 TRP A CA 1
ATOM 993 C C . TRP A 1 123 ? -0.487 24.922 3.391 1 94.06 123 TRP A C 1
ATOM 995 O O . TRP A 1 123 ? 0.495 25.375 3.984 1 94.06 123 TRP A O 1
ATOM 1005 N N . ILE A 1 124 ? -0.431 24.391 2.193 1 95.25 124 ILE A N 1
ATOM 1006 C CA . ILE A 1 124 ? 0.797 24.312 1.409 1 95.25 124 ILE A CA 1
ATOM 1007 C C . ILE A 1 124 ? 0.553 24.875 0.009 1 95.25 124 ILE A C 1
ATOM 1009 O O . ILE A 1 124 ? -0.591 24.938 -0.446 1 95.25 124 ILE A O 1
ATOM 1013 N N . THR A 1 125 ? 1.622 25.328 -0.62 1 97.12 125 THR A N 1
ATOM 1014 C CA . THR A 1 125 ? 1.497 25.828 -1.983 1 97.12 125 THR A CA 1
ATOM 1015 C C . THR A 1 125 ? 1.446 24.672 -2.982 1 97.12 125 THR A C 1
ATOM 1017 O O . THR A 1 125 ? 1.716 23.531 -2.627 1 97.12 125 THR A O 1
ATOM 1020 N N . GLU A 1 126 ? 1.124 25.047 -4.23 1 97.12 126 GLU A N 1
ATOM 1021 C CA . GLU A 1 126 ? 1.103 24.078 -5.32 1 97.12 126 GLU A CA 1
ATOM 1022 C C . GLU A 1 126 ? 2.479 23.453 -5.535 1 97.12 126 GLU A C 1
ATOM 1024 O O . GLU A 1 126 ? 2.59 22.266 -5.789 1 97.12 126 GLU A O 1
ATOM 1029 N N . ASP A 1 127 ? 3.459 24.297 -5.438 1 97 127 ASP A N 1
ATOM 1030 C CA . ASP A 1 127 ? 4.828 23.828 -5.633 1 97 127 ASP A CA 1
ATOM 1031 C C . ASP A 1 127 ? 5.219 22.812 -4.559 1 97 127 ASP A C 1
ATOM 1033 O O . ASP A 1 127 ? 5.848 21.797 -4.855 1 97 127 ASP A O 1
ATOM 1037 N N . VAL A 1 128 ? 4.852 23.094 -3.326 1 97.25 128 VAL A N 1
A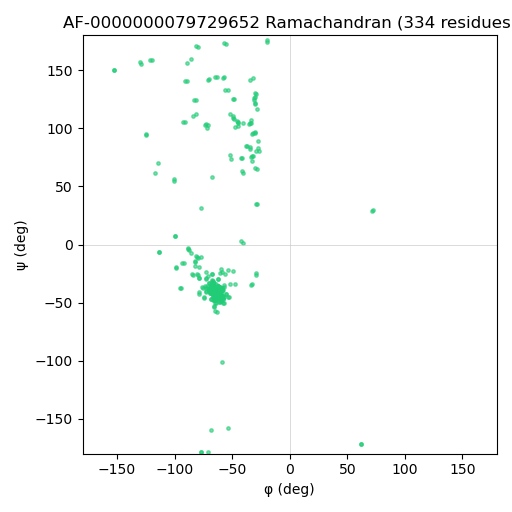TOM 1038 C CA . VAL A 1 128 ? 5.16 22.203 -2.209 1 97.25 128 VAL A CA 1
ATOM 1039 C C . VAL A 1 128 ? 4.406 20.875 -2.371 1 97.25 128 VAL A C 1
ATOM 1041 O O . VAL A 1 128 ? 4.988 19.812 -2.213 1 97.25 128 VAL A O 1
ATOM 1044 N N . ALA A 1 129 ? 3.123 20.938 -2.754 1 97.25 129 ALA A N 1
ATOM 1045 C CA . ALA A 1 129 ? 2.312 19.75 -2.965 1 97.25 129 ALA A CA 1
ATOM 1046 C C . ALA A 1 129 ? 2.908 18.859 -4.059 1 97.25 129 ALA A C 1
ATOM 1048 O O . ALA A 1 129 ? 2.98 17.641 -3.914 1 97.25 129 ALA A O 1
ATOM 1049 N N . SER A 1 130 ? 3.355 19.516 -5.094 1 96 130 SER A N 1
ATOM 1050 C CA . SER A 1 130 ? 3.941 18.797 -6.219 1 96 130 SER A CA 1
ATOM 1051 C C . SER A 1 130 ? 5.23 18.094 -5.809 1 96 130 SER A C 1
ATOM 1053 O O . SER A 1 130 ? 5.441 16.922 -6.16 1 96 130 SER A O 1
ATOM 1055 N N . THR A 1 131 ? 6.062 18.797 -5.105 1 96.12 131 THR A N 1
ATOM 1056 C CA . THR A 1 131 ? 7.324 18.219 -4.66 1 96.12 131 THR A CA 1
ATOM 1057 C C . THR A 1 131 ? 7.078 17.047 -3.717 1 96.12 131 THR A C 1
ATOM 1059 O O . THR A 1 131 ? 7.723 16 -3.83 1 96.12 131 THR A O 1
ATOM 1062 N N . LEU A 1 132 ? 6.164 17.219 -2.734 1 97.25 132 LEU A N 1
ATOM 1063 C CA . LEU A 1 132 ? 5.812 16.141 -1.812 1 97.25 132 LEU A CA 1
ATOM 1064 C C . LEU A 1 132 ? 5.238 14.945 -2.564 1 97.25 132 LEU A C 1
ATOM 1066 O O . LEU A 1 132 ? 5.508 13.789 -2.207 1 97.25 132 LEU A O 1
ATOM 1070 N N . GLY A 1 133 ? 4.438 15.188 -3.596 1 93.94 133 GLY A N 1
ATOM 1071 C CA . GLY A 1 133 ? 3.924 14.133 -4.457 1 93.94 133 GLY A CA 1
ATOM 1072 C C . GLY A 1 133 ? 5.016 13.328 -5.129 1 93.94 133 GLY A C 1
ATOM 1073 O O . GLY A 1 133 ? 4.91 12.102 -5.242 1 93.94 133 GLY A O 1
ATOM 1074 N N . ASP A 1 134 ? 6.047 14.055 -5.535 1 91.44 134 ASP A N 1
ATOM 1075 C CA . ASP A 1 134 ? 7.188 13.383 -6.145 1 91.44 134 ASP A CA 1
ATOM 1076 C C . ASP A 1 134 ? 7.887 12.469 -5.145 1 91.44 134 ASP A C 1
ATOM 1078 O O . ASP A 1 134 ? 8.297 11.359 -5.484 1 91.44 134 ASP A O 1
ATOM 1082 N N . TYR A 1 135 ? 8.086 13.055 -3.941 1 89.81 135 TYR A N 1
ATOM 1083 C CA . TYR A 1 135 ? 8.656 12.227 -2.883 1 89.81 135 TYR A CA 1
ATOM 1084 C C . TYR A 1 135 ? 7.824 10.969 -2.662 1 89.81 135 TYR A C 1
ATOM 1086 O O . TYR A 1 135 ? 8.367 9.875 -2.525 1 89.81 135 TYR A O 1
ATOM 1094 N N . LEU A 1 136 ? 6.504 11.07 -2.646 1 90.19 136 LEU A N 1
ATOM 1095 C CA . LEU A 1 136 ? 5.586 9.953 -2.438 1 90.19 136 LEU A CA 1
ATOM 1096 C C . LEU A 1 136 ? 5.758 8.891 -3.521 1 90.19 136 LEU A C 1
ATOM 1098 O O . LEU A 1 136 ? 5.793 7.695 -3.227 1 90.19 136 LEU A O 1
ATOM 1102 N N . LEU A 1 137 ? 5.898 9.328 -4.758 1 83.12 137 LEU A N 1
ATOM 1103 C CA . LEU A 1 137 ? 6.094 8.438 -5.895 1 83.12 137 LEU A CA 1
ATOM 1104 C C . LEU A 1 137 ? 7.414 7.684 -5.773 1 83.12 137 LEU A C 1
ATOM 1106 O O . LEU A 1 137 ? 7.492 6.496 -6.102 1 83.12 137 LEU A O 1
ATOM 1110 N N . GLY A 1 138 ? 8.391 8.414 -5.332 1 79.31 138 GLY A N 1
ATOM 1111 C CA . GLY A 1 138 ? 9.688 7.789 -5.125 1 79.31 138 GLY A CA 1
ATOM 1112 C C . GLY A 1 138 ? 9.672 6.719 -4.051 1 79.31 138 GLY A C 1
ATOM 1113 O O . GLY A 1 138 ? 10.273 5.656 -4.215 1 79.31 138 GLY A O 1
ATOM 1114 N N . ILE A 1 139 ? 9.094 7.031 -2.951 1 77.06 139 ILE A N 1
ATOM 1115 C CA . ILE A 1 139 ? 8.977 6.09 -1.843 1 77.06 139 ILE A CA 1
ATOM 1116 C C . ILE A 1 139 ? 8.242 4.832 -2.305 1 77.06 139 ILE A C 1
ATOM 1118 O O . ILE A 1 139 ? 8.648 3.713 -1.98 1 77.06 139 ILE A O 1
ATOM 1122 N N . GLU A 1 140 ? 7.168 5.031 -2.977 1 68.94 140 GLU A N 1
ATOM 1123 C CA . GLU A 1 140 ? 6.402 3.904 -3.506 1 68.94 140 GLU A CA 1
ATOM 1124 C C . GLU A 1 140 ? 7.25 3.057 -4.449 1 68.94 140 GLU A C 1
ATOM 1126 O O . GLU A 1 140 ? 7.164 1.827 -4.438 1 68.94 140 GLU A O 1
ATOM 1131 N N . ASP A 1 141 ? 8.008 3.723 -5.203 1 67.12 141 ASP A N 1
ATOM 1132 C CA . ASP A 1 141 ? 8.875 3.041 -6.164 1 67.12 141 ASP A CA 1
ATOM 1133 C C . ASP A 1 141 ? 9.945 2.215 -5.449 1 67.12 141 ASP A C 1
ATOM 1135 O O . ASP A 1 141 ? 10.195 1.065 -5.816 1 67.12 141 ASP A O 1
ATOM 1139 N N . VAL A 1 142 ? 10.594 2.904 -4.438 1 61.94 142 VAL A N 1
ATOM 1140 C CA . VAL A 1 142 ? 11.648 2.227 -3.688 1 61.94 142 VAL A CA 1
ATOM 1141 C C . VAL A 1 142 ? 11.055 1.077 -2.879 1 61.94 142 VAL A C 1
ATOM 1143 O O . VAL A 1 142 ? 11.609 -0.024 -2.854 1 61.94 142 VAL A O 1
ATOM 1146 N N . GLY A 1 143 ? 10.016 1.387 -2.082 1 57.88 143 GLY A N 1
ATOM 1147 C CA . GLY A 1 143 ? 9.359 0.318 -1.352 1 57.88 143 GLY A CA 1
ATOM 1148 C C . GLY A 1 143 ? 8.914 -0.826 -2.242 1 57.88 143 GLY A C 1
ATOM 1149 O O . GLY A 1 143 ? 9.062 -1.995 -1.886 1 57.88 143 GLY A O 1
ATOM 1150 N N . ALA A 1 144 ? 8.344 -0.363 -3.277 1 55.53 144 ALA A N 1
ATOM 1151 C CA . ALA A 1 144 ? 7.902 -1.351 -4.258 1 55.53 144 ALA A CA 1
ATOM 1152 C C . ALA A 1 144 ? 9.078 -2.164 -4.789 1 55.53 144 ALA A C 1
ATOM 1154 O O . ALA A 1 144 ? 8.969 -3.381 -4.965 1 55.53 144 ALA A O 1
ATOM 1155 N N . ALA A 1 145 ? 10.148 -1.322 -5.004 1 54.72 145 ALA A N 1
ATOM 1156 C CA . ALA A 1 145 ? 11.336 -1.991 -5.531 1 54.72 145 ALA A CA 1
ATOM 1157 C C . ALA A 1 145 ? 11.867 -3.025 -4.539 1 54.72 145 ALA A C 1
ATOM 1159 O O . ALA A 1 145 ? 12.258 -4.125 -4.934 1 54.72 145 ALA A O 1
ATOM 1160 N N . ASP A 1 146 ? 11.945 -2.578 -3.262 1 53.75 146 ASP A N 1
ATOM 1161 C CA . ASP A 1 146 ? 12.516 -3.455 -2.246 1 53.75 146 ASP A CA 1
ATOM 1162 C C . ASP A 1 146 ? 11.547 -4.57 -1.873 1 53.75 146 ASP A C 1
ATOM 1164 O O . ASP A 1 146 ? 11.969 -5.688 -1.563 1 53.75 146 ASP A O 1
ATOM 1168 N N . THR A 1 147 ? 10.344 -4.16 -1.674 1 52.94 147 THR A N 1
ATOM 1169 C CA . THR A 1 147 ? 9.344 -5.109 -1.201 1 52.94 147 THR A CA 1
ATOM 1170 C C . THR A 1 147 ? 8.602 -5.746 -2.375 1 52.94 147 THR A C 1
ATOM 1172 O O . THR A 1 147 ? 7.91 -6.75 -2.207 1 52.94 147 THR A O 1
ATOM 1175 N N . ALA A 1 148 ? 8.797 -5.035 -3.512 1 57.41 148 ALA A N 1
ATOM 1176 C CA . ALA A 1 148 ? 7.844 -5.266 -4.594 1 57.41 148 ALA A CA 1
ATOM 1177 C C . ALA A 1 148 ? 8.219 -6.508 -5.398 1 57.41 148 ALA A C 1
ATOM 1179 O O . ALA A 1 148 ? 7.359 -7.129 -6.023 1 57.41 148 ALA A O 1
ATOM 1180 N N . ALA A 1 149 ? 9.445 -6.902 -5.152 1 70.62 149 ALA A N 1
ATOM 1181 C CA . ALA A 1 149 ? 9.711 -8.031 -6.039 1 70.62 149 ALA A CA 1
ATOM 1182 C C . ALA A 1 149 ? 9.3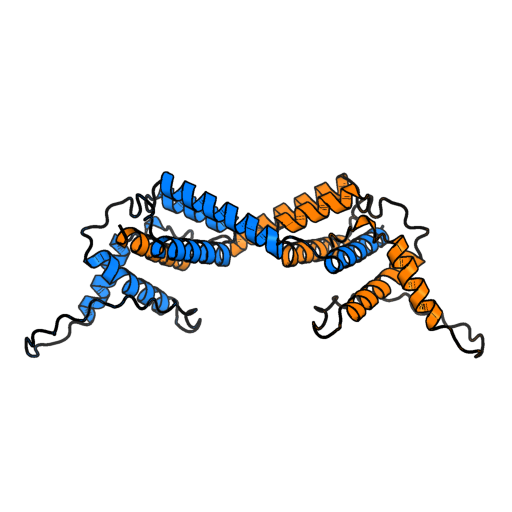52 -9.352 -5.363 1 70.62 149 ALA A C 1
ATOM 1184 O O . ALA A 1 149 ? 9.906 -9.695 -4.316 1 70.62 149 ALA A O 1
ATOM 1185 N N . LEU A 1 150 ? 8.211 -9.898 -5.828 1 79.62 150 LEU A N 1
ATOM 1186 C CA . LEU A 1 150 ? 7.859 -11.25 -5.398 1 79.62 150 LEU A CA 1
ATOM 1187 C C . LEU A 1 150 ? 9.047 -12.195 -5.559 1 79.62 150 LEU A C 1
ATOM 1189 O O . LEU A 1 150 ? 9.789 -12.109 -6.539 1 79.62 150 LEU A O 1
ATOM 1193 N N . ASP A 1 151 ? 9.438 -12.859 -4.516 1 78.75 151 ASP A N 1
ATOM 1194 C CA . ASP A 1 151 ? 10.523 -13.836 -4.609 1 78.75 151 ASP A CA 1
ATOM 1195 C C . ASP A 1 151 ? 10.031 -15.141 -5.242 1 78.75 151 ASP A C 1
ATOM 1197 O O . ASP A 1 151 ? 8.875 -15.234 -5.672 1 78.75 151 ASP A O 1
ATOM 1201 N N . VAL A 1 152 ? 10.953 -16.094 -5.34 1 80.94 152 VAL A N 1
ATOM 1202 C CA . VAL A 1 152 ? 10.68 -17.375 -6 1 80.94 152 VAL A CA 1
ATOM 1203 C C . VAL A 1 152 ? 9.531 -18.094 -5.293 1 80.94 152 VAL A C 1
ATOM 1205 O O . VAL A 1 152 ? 8.625 -18.609 -5.945 1 80.94 152 VAL A O 1
ATOM 1208 N N . ASP A 1 153 ? 9.562 -18.062 -4.008 1 75.31 153 ASP A N 1
ATOM 1209 C CA . ASP A 1 153 ? 8.523 -18.75 -3.238 1 75.31 153 ASP A CA 1
ATOM 1210 C C . ASP A 1 153 ? 7.156 -18.094 -3.473 1 75.31 153 ASP A C 1
ATOM 1212 O O . ASP A 1 153 ? 6.141 -18.797 -3.531 1 75.31 153 ASP A O 1
ATOM 1216 N N . ASP A 1 154 ? 7.125 -16.875 -3.662 1 84.62 154 ASP A N 1
ATOM 1217 C CA . ASP A 1 154 ? 5.883 -16.156 -3.945 1 84.62 154 ASP A CA 1
ATOM 1218 C C . ASP A 1 154 ? 5.297 -16.594 -5.289 1 84.62 154 ASP A C 1
ATOM 1220 O O . ASP A 1 154 ? 4.09 -16.797 -5.406 1 84.62 154 ASP A O 1
ATOM 1224 N N . HIS A 1 155 ? 6.195 -16.703 -6.234 1 87.69 155 HIS A N 1
ATOM 1225 C CA . HIS A 1 155 ? 5.746 -17.109 -7.559 1 87.69 155 HIS A CA 1
ATOM 1226 C C . HIS A 1 155 ? 5.234 -18.547 -7.551 1 87.69 155 HIS A C 1
ATOM 1228 O O . HIS A 1 155 ? 4.266 -18.875 -8.242 1 87.69 155 HIS A O 1
ATOM 1234 N N . LEU A 1 156 ? 5.883 -19.375 -6.746 1 83.69 156 LEU A N 1
ATOM 1235 C CA . LEU A 1 156 ? 5.445 -20.766 -6.633 1 83.69 156 LEU A CA 1
ATOM 1236 C C . LEU A 1 156 ? 4.066 -20.844 -5.984 1 83.69 156 LEU A C 1
ATOM 1238 O O . LEU A 1 156 ? 3.219 -21.625 -6.418 1 83.69 156 LEU A O 1
ATOM 1242 N N . LEU A 1 157 ? 3.867 -20.062 -5.016 1 85.19 157 LEU A N 1
ATOM 1243 C CA . LEU A 1 157 ? 2.549 -20.016 -4.391 1 85.19 157 LEU A CA 1
ATOM 1244 C C . LEU A 1 157 ? 1.498 -19.516 -5.371 1 85.19 157 LEU A C 1
ATOM 1246 O O . LEU A 1 157 ? 0.375 -20.016 -5.402 1 85.19 157 LEU A O 1
ATOM 1250 N N . SER A 1 158 ? 1.845 -18.578 -6.172 1 90.69 158 SER A N 1
ATOM 1251 C CA . SER A 1 158 ? 0.929 -18.094 -7.203 1 90.69 158 SER A CA 1
ATOM 1252 C C . SER A 1 158 ? 0.558 -19.203 -8.18 1 90.69 158 SER A C 1
ATOM 1254 O O . SER A 1 158 ? -0.592 -19.297 -8.609 1 90.69 158 SER A O 1
ATOM 1256 N N . LEU A 1 159 ? 1.566 -20.062 -8.508 1 89.31 159 LEU A N 1
ATOM 1257 C CA . LEU A 1 159 ? 1.308 -21.188 -9.383 1 89.31 159 LEU A CA 1
ATOM 1258 C C . LEU A 1 159 ? 0.294 -22.141 -8.758 1 89.31 159 LEU A C 1
ATOM 1260 O O . LEU A 1 159 ? -0.545 -22.719 -9.461 1 89.31 159 LEU A O 1
ATOM 1264 N N . VAL A 1 160 ? 0.313 -22.312 -7.473 1 84.12 160 VAL A N 1
ATOM 1265 C CA . VAL A 1 160 ? -0.645 -23.156 -6.766 1 84.12 160 VAL A CA 1
ATOM 1266 C C . VAL A 1 160 ? -2.043 -22.547 -6.867 1 84.12 160 VAL A C 1
ATOM 1268 O O . VAL A 1 160 ? -3.018 -23.25 -7.129 1 84.12 160 VAL A O 1
ATOM 1271 N N . TYR A 1 161 ? -2.168 -21.234 -6.652 1 89.62 161 TYR A N 1
ATOM 1272 C CA . TYR A 1 161 ? -3.453 -20.562 -6.809 1 89.62 161 TYR A CA 1
ATOM 1273 C C . TYR A 1 161 ? -4 -20.766 -8.219 1 89.62 161 TYR A C 1
ATOM 1275 O O . TYR A 1 161 ? -5.188 -21.047 -8.398 1 89.62 161 TYR A O 1
ATOM 1283 N N . ILE A 1 162 ? -3.154 -20.609 -9.195 1 91.12 162 ILE A N 1
ATOM 1284 C CA . ILE A 1 162 ? -3.531 -20.75 -10.602 1 91.12 162 ILE A CA 1
ATOM 1285 C C . ILE A 1 162 ? -4.031 -22.156 -10.867 1 91.12 162 ILE A C 1
ATOM 1287 O O . ILE A 1 162 ? -5.07 -22.344 -11.508 1 91.12 162 ILE A O 1
ATOM 1291 N N . ALA A 1 163 ? -3.34 -23.141 -10.352 1 87.62 163 ALA A N 1
ATOM 1292 C CA . ALA A 1 163 ? -3.729 -24.531 -10.516 1 87.62 163 ALA A CA 1
ATOM 1293 C C . ALA A 1 163 ? -5.074 -24.812 -9.852 1 87.62 163 ALA A C 1
ATOM 1295 O O . ALA A 1 163 ? -5.914 -25.531 -10.406 1 87.62 163 ALA A O 1
ATOM 1296 N N . LYS A 1 164 ? -5.262 -24.203 -8.703 1 85.19 164 LYS A N 1
ATOM 1297 C CA . LYS A 1 164 ? -6.527 -24.375 -7.992 1 85.19 164 LYS A CA 1
ATOM 1298 C C . LYS A 1 164 ? -7.688 -23.781 -8.781 1 85.19 164 LYS A C 1
ATOM 1300 O O . LYS A 1 164 ? -8.75 -24.406 -8.898 1 85.19 164 LYS A O 1
ATOM 1305 N N . LEU A 1 165 ? -7.465 -22.672 -9.305 1 89.94 165 LEU A N 1
ATOM 1306 C CA . LEU A 1 165 ? -8.5 -22.031 -10.102 1 89.94 165 LEU A CA 1
ATOM 1307 C C . LEU A 1 165 ? -8.797 -22.812 -11.367 1 89.94 165 LEU A C 1
ATOM 1309 O O . LEU A 1 165 ? -9.953 -22.969 -11.758 1 89.94 165 LEU A O 1
ATOM 1313 N N . ALA A 1 166 ? -7.723 -23.312 -11.984 1 88.62 166 ALA A N 1
ATOM 1314 C CA . ALA A 1 166 ? -7.871 -24.094 -13.203 1 88.62 166 ALA A CA 1
ATOM 1315 C C . ALA A 1 166 ? -8.672 -25.359 -12.945 1 88.62 166 ALA A C 1
ATOM 1317 O O . ALA A 1 166 ? -9.422 -25.828 -13.805 1 88.62 166 ALA A O 1
ATOM 1318 N N . ALA A 1 167 ? -8.57 -25.828 -11.766 1 83.19 167 ALA A N 1
ATOM 1319 C CA . ALA A 1 167 ? -9.219 -27.094 -11.406 1 83.19 167 ALA A CA 1
ATOM 1320 C C . ALA A 1 167 ? -10.703 -26.875 -11.102 1 83.19 167 ALA A C 1
ATOM 1322 O O . ALA A 1 167 ? -11.453 -27.828 -10.93 1 83.19 167 ALA A O 1
ATOM 1323 N N . MET A 1 168 ? -11.102 -25.672 -10.992 1 82.62 168 MET A N 1
ATOM 1324 C CA . MET A 1 168 ? -12.484 -25.344 -10.688 1 82.62 168 MET A CA 1
ATOM 1325 C C . MET A 1 168 ? -13.312 -25.234 -11.961 1 82.62 168 MET A C 1
ATOM 1327 O O . MET A 1 168 ? -14.523 -25 -11.906 1 82.62 168 MET A O 1
ATOM 1331 N N . HIS A 1 169 ? -12.688 -25.375 -13.094 1 82.19 169 HIS A N 1
ATOM 1332 C CA . HIS A 1 169 ? -13.43 -25.328 -14.344 1 82.19 169 HIS A CA 1
ATOM 1333 C C . HIS A 1 169 ? -13.984 -26.703 -14.695 1 82.19 169 HIS A C 1
ATOM 1335 O O . HIS A 1 169 ? -13.391 -27.734 -14.336 1 82.19 169 HIS A O 1
ATOM 1341 N N . MET B 1 1 ? 20.094 -14.133 -7.91 1 29.89 1 MET B N 1
ATOM 1342 C CA . MET B 1 1 ? 19.688 -14.93 -9.062 1 29.89 1 MET B CA 1
ATOM 1343 C C . MET B 1 1 ? 18.25 -14.609 -9.461 1 29.89 1 MET B C 1
ATOM 1345 O O . MET B 1 1 ? 17.344 -14.633 -8.625 1 29.89 1 MET B O 1
ATOM 1349 N N . THR B 1 2 ? 18.125 -13.828 -10.406 1 36.81 2 THR B N 1
ATOM 1350 C CA . THR B 1 2 ? 16.812 -13.484 -10.93 1 36.81 2 THR B CA 1
ATOM 1351 C C . THR B 1 2 ? 16 -14.75 -11.219 1 36.81 2 THR B C 1
ATOM 1353 O O . THR B 1 2 ? 16.406 -15.578 -12.039 1 36.81 2 THR B O 1
ATOM 1356 N N . ILE B 1 3 ? 15.555 -15.352 -10.172 1 43.78 3 ILE B N 1
ATOM 1357 C CA . ILE B 1 3 ? 14.758 -16.562 -10.32 1 43.78 3 ILE B CA 1
ATOM 1358 C C . ILE B 1 3 ? 13.672 -16.344 -11.367 1 43.78 3 ILE B C 1
ATOM 1360 O O . ILE B 1 3 ? 12.945 -15.352 -11.32 1 43.78 3 ILE B O 1
ATOM 1364 N N . ASN B 1 4 ? 13.977 -16.859 -12.492 1 53.59 4 ASN B N 1
ATOM 1365 C CA . ASN B 1 4 ? 13.047 -16.781 -13.617 1 53.59 4 ASN B CA 1
ATOM 1366 C C . ASN B 1 4 ? 11.836 -17.688 -13.406 1 53.59 4 ASN B C 1
ATOM 1368 O O . ASN B 1 4 ? 11.977 -18.922 -13.406 1 53.59 4 ASN B O 1
ATOM 1372 N N . PRO B 1 5 ? 10.734 -17.141 -13.055 1 59.5 5 PRO B N 1
ATOM 1373 C CA . PRO B 1 5 ? 9.516 -17.922 -12.844 1 59.5 5 PRO B CA 1
ATOM 1374 C C . PRO B 1 5 ? 9.219 -18.875 -14 1 59.5 5 PRO B C 1
ATOM 1376 O O . PRO B 1 5 ? 8.461 -19.828 -13.836 1 59.5 5 PRO B O 1
ATOM 1379 N N . LYS B 1 6 ? 9.805 -18.5 -15.156 1 59.53 6 LYS B N 1
ATOM 1380 C CA . LYS B 1 6 ? 9.617 -19.391 -16.297 1 59.53 6 LYS B CA 1
ATOM 1381 C C . LYS B 1 6 ? 10.086 -20.797 -15.992 1 59.53 6 LYS B C 1
ATOM 1383 O O . LYS B 1 6 ? 9.594 -21.766 -16.578 1 59.53 6 LYS B O 1
ATOM 1388 N N . ASP B 1 7 ? 11.023 -20.891 -15.047 1 61 7 ASP B N 1
ATOM 1389 C CA . ASP B 1 7 ? 11.641 -22.188 -14.742 1 61 7 ASP B CA 1
ATOM 1390 C C . ASP B 1 7 ? 10.734 -23.031 -13.844 1 61 7 ASP B C 1
ATOM 1392 O O . ASP B 1 7 ? 11 -24.203 -13.617 1 61 7 ASP B O 1
ATOM 1396 N N . TYR B 1 8 ? 9.695 -22.406 -13.297 1 62.53 8 TYR B N 1
ATOM 1397 C CA . TYR B 1 8 ? 8.82 -23.125 -12.383 1 62.53 8 TYR B CA 1
ATOM 1398 C C . TYR B 1 8 ? 7.418 -23.266 -12.969 1 62.53 8 TYR B C 1
ATOM 1400 O O . TYR B 1 8 ? 6.52 -22.484 -12.633 1 62.53 8 TYR B O 1
ATOM 1408 N N . ASP B 1 9 ? 7.332 -24.094 -13.992 1 71.31 9 ASP B N 1
ATOM 1409 C CA . ASP B 1 9 ? 5.992 -24.312 -14.539 1 71.31 9 ASP B CA 1
ATOM 1410 C C . ASP B 1 9 ? 5.301 -25.469 -13.836 1 71.31 9 ASP B C 1
ATOM 1412 O O . ASP B 1 9 ? 5.926 -26.203 -13.07 1 71.31 9 ASP B O 1
ATOM 1416 N N . LEU B 1 10 ? 4.098 -25.484 -13.852 1 72.19 10 LEU B N 1
ATOM 1417 C CA . LEU B 1 10 ? 3.287 -26.484 -13.172 1 72.19 10 LEU B CA 1
ATOM 1418 C C . LEU B 1 10 ? 3.814 -27.891 -13.461 1 72.19 10 LEU B C 1
ATOM 1420 O O . LEU B 1 10 ? 3.801 -28.75 -12.578 1 72.19 10 LEU B O 1
ATOM 1424 N N . ASP B 1 11 ? 4.332 -28.016 -14.695 1 70.25 11 ASP B N 1
ATOM 1425 C CA . ASP B 1 11 ? 4.895 -29.312 -15.055 1 70.25 11 ASP B CA 1
ATOM 1426 C C . ASP B 1 11 ? 6.125 -29.625 -14.211 1 70.25 11 ASP B C 1
ATOM 1428 O O . ASP B 1 11 ? 6.309 -30.766 -13.773 1 70.25 11 ASP B O 1
ATOM 1432 N N . GLU B 1 12 ? 6.902 -28.516 -14.023 1 65.62 12 GLU B N 1
ATOM 1433 C CA . GLU B 1 12 ? 8.102 -28.703 -13.211 1 65.62 12 GLU B CA 1
ATOM 1434 C C . GLU B 1 12 ? 7.75 -28.953 -11.75 1 65.62 12 GLU B C 1
ATOM 1436 O O . GLU B 1 12 ? 8.367 -29.797 -11.094 1 65.62 12 GLU B O 1
ATOM 1441 N N . LEU B 1 13 ? 6.84 -28.328 -11.352 1 67.88 13 LEU B N 1
ATOM 1442 C CA . LEU B 1 13 ? 6.398 -28.516 -9.969 1 67.88 13 LEU B CA 1
ATOM 1443 C C . LEU B 1 13 ? 5.793 -29.906 -9.781 1 67.88 13 LEU B C 1
ATOM 1445 O O . LEU B 1 13 ? 6.035 -30.547 -8.758 1 67.88 13 LEU B O 1
ATOM 1449 N N . ARG B 1 14 ? 5.16 -30.297 -10.789 1 68.62 14 ARG B N 1
ATOM 1450 C CA . ARG B 1 14 ? 4.637 -31.656 -10.797 1 68.62 14 ARG B CA 1
ATOM 1451 C C . ARG B 1 14 ? 5.77 -32.688 -10.758 1 68.62 14 ARG B C 1
ATOM 1453 O O . ARG B 1 14 ? 5.711 -33.656 -10.008 1 68.62 14 ARG B O 1
ATOM 1460 N N . LYS B 1 15 ? 6.617 -32.438 -11.625 1 68.38 15 LYS B N 1
ATOM 1461 C CA . LYS B 1 15 ? 7.758 -33.344 -11.703 1 68.38 15 LYS B CA 1
ATOM 1462 C C . LYS B 1 15 ? 8.492 -33.406 -10.367 1 68.38 15 LYS B C 1
ATOM 1464 O O . LYS B 1 15 ? 8.898 -34.5 -9.938 1 68.38 15 LYS B O 1
ATOM 1469 N N . MET B 1 16 ? 8.539 -32.281 -9.727 1 63.53 16 MET B N 1
ATOM 1470 C CA . MET B 1 16 ? 9.227 -32.219 -8.438 1 63.53 16 MET B CA 1
ATOM 1471 C C . MET B 1 16 ? 8.406 -32.938 -7.355 1 63.53 16 MET B C 1
ATOM 1473 O O . MET B 1 16 ? 8.969 -33.594 -6.5 1 63.53 16 MET B O 1
ATOM 1477 N N . ALA B 1 17 ? 7.199 -32.812 -7.469 1 62.88 17 ALA B N 1
ATOM 1478 C CA . ALA B 1 17 ? 6.309 -33.469 -6.516 1 62.88 17 ALA B CA 1
ATOM 1479 C C . ALA B 1 17 ? 6.332 -34.969 -6.691 1 62.88 17 ALA B C 1
ATOM 1481 O O . ALA B 1 17 ? 6.336 -35.719 -5.707 1 62.88 17 ALA B O 1
ATOM 1482 N N . ARG B 1 18 ? 6.332 -35.438 -7.941 1 62.47 18 ARG B N 1
ATOM 1483 C CA . ARG B 1 18 ? 6.391 -36.844 -8.25 1 62.47 18 ARG B CA 1
ATOM 1484 C C . ARG B 1 18 ? 7.707 -37.469 -7.777 1 62.47 18 ARG B C 1
ATOM 1486 O O . ARG B 1 18 ? 7.723 -38.562 -7.242 1 62.47 18 ARG B O 1
ATOM 1493 N N . LYS B 1 19 ? 8.703 -36.781 -7.945 1 59.59 19 LYS B N 1
ATOM 1494 C CA . LYS B 1 19 ? 10.023 -37.25 -7.543 1 59.59 19 LYS B CA 1
ATOM 1495 C C . LYS B 1 19 ? 10.117 -37.375 -6.027 1 59.59 19 LYS B C 1
ATOM 1497 O O . LYS B 1 19 ? 10.711 -38.344 -5.512 1 59.59 19 LYS B O 1
ATOM 1502 N N . ARG B 1 20 ? 9.445 -36.562 -5.367 1 56.59 20 ARG B N 1
ATOM 1503 C CA . ARG B 1 20 ? 9.477 -36.625 -3.91 1 56.59 20 ARG B CA 1
ATOM 1504 C C . ARG B 1 20 ? 8.586 -37.75 -3.381 1 56.59 20 ARG B C 1
ATOM 1506 O O . ARG B 1 20 ? 8.891 -38.344 -2.359 1 56.59 20 ARG B O 1
ATOM 1513 N N . GLY B 1 21 ? 7.398 -37.938 -3.977 1 51.34 21 GLY B N 1
ATOM 1514 C CA . GLY B 1 21 ? 6.551 -39.062 -3.658 1 51.34 21 GLY B CA 1
ATOM 1515 C C . GLY B 1 21 ? 7.199 -40.406 -3.967 1 51.34 21 GLY B C 1
ATOM 1516 O O . GLY B 1 21 ? 6.918 -41.406 -3.303 1 51.34 21 GLY B O 1
ATOM 1517 N N . SER B 1 22 ? 7.852 -40.594 -5.105 1 48.44 22 SER B N 1
ATOM 1518 C CA . SER B 1 22 ? 8.531 -41.812 -5.48 1 48.44 22 SER B CA 1
ATOM 1519 C C . SER B 1 22 ? 9.617 -42.188 -4.473 1 48.44 22 SER B C 1
ATOM 1521 O O . SER B 1 22 ? 9.906 -43.375 -4.258 1 48.44 22 SER B O 1
ATOM 1523 N N . LYS B 1 23 ? 10.156 -41.312 -3.732 1 46.84 23 LYS B N 1
ATOM 1524 C CA . LYS B 1 23 ? 11.18 -41.719 -2.773 1 46.84 23 LYS B CA 1
ATOM 1525 C C . LYS B 1 23 ? 10.555 -42.344 -1.525 1 46.84 23 LYS B C 1
ATOM 1527 O O . LYS B 1 23 ? 11.266 -42.844 -0.655 1 46.84 23 LYS B O 1
ATOM 1532 N N . ARG B 1 24 ? 9.242 -42.031 -1.362 1 46.88 24 ARG B N 1
ATOM 1533 C CA . ARG B 1 24 ? 8.625 -42.688 -0.213 1 46.88 24 ARG B CA 1
ATOM 1534 C C . ARG B 1 24 ? 8.109 -44.094 -0.583 1 46.88 24 ARG B C 1
ATOM 1536 O O . ARG B 1 24 ? 7.543 -44.781 0.259 1 46.88 24 ARG B O 1
ATOM 1543 N N . ALA B 1 25 ? 8.102 -44.531 -1.815 1 41.44 25 ALA B N 1
ATOM 1544 C CA . ALA B 1 25 ? 7.574 -45.812 -2.186 1 41.44 25 ALA B CA 1
ATOM 1545 C C . ALA B 1 25 ? 8.555 -46.938 -1.815 1 41.44 25 ALA B C 1
ATOM 1547 O O . ALA B 1 25 ? 9.133 -47.594 -2.695 1 41.44 25 ALA B O 1
ATOM 1548 N N . VAL B 1 26 ? 9.289 -46.906 -0.881 1 33.28 26 VAL B N 1
ATOM 1549 C CA . VAL B 1 26 ? 10.047 -48.156 -0.78 1 33.28 26 VAL B CA 1
ATOM 1550 C C . VAL B 1 26 ? 9.102 -49.344 -0.628 1 33.28 26 VAL B C 1
ATOM 1552 O O . VAL B 1 26 ? 9.211 -50.344 -1.355 1 33.28 26 VAL B O 1
ATOM 1555 N N . PRO B 1 27 ? 8.812 -50.031 0.683 1 36.25 27 PRO B N 1
ATOM 1556 C CA . PRO B 1 27 ? 8.805 -51.5 0.884 1 36.25 27 PRO B CA 1
ATOM 1557 C C . PRO B 1 27 ? 7.609 -52.156 0.211 1 36.25 27 PRO B C 1
ATOM 1559 O O . PRO B 1 27 ? 6.633 -51.5 -0.143 1 36.25 27 PRO B O 1
ATOM 1562 N N . ASP B 1 28 ? 7.328 -53.75 0.308 1 32.59 28 ASP B N 1
ATOM 1563 C CA . ASP B 1 28 ? 6.699 -54.969 -0.183 1 32.59 28 ASP B CA 1
ATOM 1564 C C . ASP B 1 28 ? 5.188 -54.938 0.031 1 32.59 28 ASP B C 1
ATOM 1566 O O . ASP B 1 28 ? 4.492 -55.906 -0.252 1 32.59 28 ASP B O 1
ATOM 1570 N N . GLU B 1 29 ? 4.684 -54.438 1.254 1 34.03 29 GLU B N 1
ATOM 1571 C CA . GLU B 1 29 ? 3.533 -55.156 1.807 1 34.03 29 GLU B CA 1
ATOM 1572 C C . GLU B 1 29 ? 2.373 -55.188 0.815 1 34.03 29 GLU B C 1
ATOM 1574 O O . GLU B 1 29 ? 2.32 -54.375 -0.108 1 34.03 29 GLU B O 1
ATOM 1579 N N . GLU B 1 30 ? 1.204 -56 1.153 1 35.31 30 GLU B N 1
ATOM 1580 C CA . GLU B 1 30 ? -0.027 -56.594 0.634 1 35.31 30 GLU B CA 1
ATOM 1581 C C . GLU B 1 30 ? -0.906 -55.531 -0.032 1 35.31 30 GLU B C 1
ATOM 1583 O O . GLU B 1 30 ? -0.883 -54.375 0.355 1 35.31 30 GLU B O 1
ATOM 1588 N N . GLU B 1 31 ? -1.476 -55.719 -1.253 1 37.75 31 GLU B N 1
ATOM 1589 C CA . GLU B 1 31 ? -2.359 -55.188 -2.283 1 37.75 31 GLU B CA 1
ATOM 1590 C C . GLU B 1 31 ? -3.592 -54.531 -1.666 1 37.75 31 GLU B C 1
ATOM 1592 O O . GLU B 1 31 ? -4.68 -54.594 -2.244 1 37.75 31 GLU B O 1
ATOM 1597 N N . SER B 1 32 ? -3.699 -54.5 -0.272 1 36.69 32 SER B N 1
ATOM 1598 C CA . SER B 1 32 ? -5.07 -54.156 0.115 1 36.69 32 SER B CA 1
ATOM 1599 C C . SER B 1 32 ? -5.574 -52.938 -0.612 1 36.69 32 SER B C 1
ATOM 1601 O O . SER B 1 32 ? -4.809 -52 -0.847 1 36.69 32 SER B O 1
ATOM 1603 N N . VAL B 1 33 ? -6.52 -53.188 -1.499 1 35.31 33 VAL B N 1
ATOM 1604 C CA . VAL B 1 33 ? -7.297 -52.25 -2.318 1 35.31 33 VAL B CA 1
ATOM 1605 C C . VAL B 1 33 ? -7.539 -50.969 -1.55 1 35.31 33 VAL B C 1
ATOM 1607 O O . VAL B 1 33 ? -8.148 -50.969 -0.479 1 35.31 33 VAL B O 1
ATOM 1610 N N . PRO B 1 34 ? -6.59 -50.125 -1.399 1 35.03 34 PRO B N 1
ATOM 1611 C CA . PRO B 1 34 ? -6.887 -49 -0.535 1 35.03 34 PRO B CA 1
ATOM 1612 C C . PRO B 1 34 ? -8.266 -48.375 -0.802 1 35.03 34 PRO B C 1
ATOM 1614 O O . PRO B 1 34 ? -8.773 -48.5 -1.92 1 35.03 34 PRO B O 1
ATOM 1617 N N . GLU B 1 35 ? -9.25 -48.625 0.054 1 35.78 35 GLU B N 1
ATOM 1618 C CA . GLU B 1 35 ? -10.578 -48.031 -0.03 1 35.78 35 GLU B CA 1
ATOM 1619 C C . GLU B 1 35 ? -10.5 -46.625 -0.648 1 35.78 35 GLU B C 1
ATOM 1621 O O . GLU B 1 35 ? -9.477 -45.938 -0.542 1 35.78 35 GLU B O 1
ATOM 1626 N N . PRO B 1 36 ? -11.297 -46.406 -1.703 1 34.75 36 PRO B N 1
ATOM 1627 C CA . PRO B 1 36 ? -11.32 -45.094 -2.375 1 34.75 36 PRO B CA 1
ATOM 1628 C C . PRO B 1 36 ? -11.109 -43.938 -1.411 1 34.75 36 PRO B C 1
ATOM 1630 O O . PRO B 1 36 ? -11.75 -43.875 -0.362 1 34.75 36 PRO B O 1
ATOM 1633 N N . GLU B 1 37 ? -9.938 -43.688 -1.108 1 35.75 37 GLU B N 1
ATOM 1634 C CA . GLU B 1 37 ? -9.711 -42.562 -0.201 1 35.75 37 GLU B CA 1
ATOM 1635 C C . GLU B 1 37 ? -10.734 -41.438 -0.422 1 35.75 37 GLU B C 1
ATOM 1637 O O . GLU B 1 37 ? -11.156 -41.188 -1.554 1 35.75 37 GLU B O 1
ATOM 1642 N N . PRO B 1 38 ? -11.695 -41.281 0.519 1 34.84 38 PRO B N 1
ATOM 1643 C CA . PRO B 1 38 ? -12.711 -40.25 0.331 1 34.84 38 PRO B CA 1
ATOM 1644 C C . PRO B 1 38 ? -12.188 -39.062 -0.457 1 34.84 38 PRO B C 1
ATOM 1646 O O . PRO B 1 38 ? -10.977 -38.812 -0.504 1 34.84 38 PRO B O 1
ATOM 1649 N N . GLU B 1 39 ? -12.914 -38.656 -1.457 1 35.38 39 GLU B N 1
ATOM 1650 C CA . GLU B 1 39 ? -12.688 -37.438 -2.232 1 35.38 39 GLU B CA 1
ATOM 1651 C C . GLU B 1 39 ? -12.039 -36.344 -1.377 1 35.38 39 GLU B C 1
ATOM 1653 O O . GLU B 1 39 ? -12.422 -36.156 -0.22 1 35.38 39 GLU B O 1
ATOM 1658 N N . PRO B 1 40 ? -10.781 -36.219 -1.42 1 35.06 40 PRO B N 1
ATOM 1659 C CA . PRO B 1 40 ? -10.211 -35.188 -0.53 1 35.06 40 PRO B CA 1
ATOM 1660 C C . PRO B 1 40 ? -11.18 -34.062 -0.23 1 35.06 40 PRO B C 1
ATOM 1662 O O . PRO B 1 40 ? -11.758 -33.469 -1.152 1 35.06 40 PRO B O 1
ATOM 1665 N N . ASP B 1 41 ? -12.062 -34.188 0.626 1 34.44 41 ASP B N 1
ATOM 1666 C CA . ASP B 1 41 ? -12.711 -33 1.148 1 34.44 41 ASP B CA 1
ATOM 1667 C C . ASP B 1 41 ? -11.734 -31.828 1.193 1 34.44 41 ASP B C 1
ATOM 1669 O O . ASP B 1 41 ? -10.711 -31.891 1.873 1 34.44 41 ASP B O 1
ATOM 1673 N N . LEU B 1 42 ? -11.391 -31.172 0.078 1 36.72 42 LEU B N 1
ATOM 1674 C CA . LEU B 1 42 ? -10.578 -29.953 -0.007 1 36.72 42 LEU B CA 1
ATOM 1675 C C . LEU B 1 42 ? -10.727 -29.109 1.25 1 36.72 42 LEU B C 1
ATOM 1677 O O . LEU B 1 42 ? -11.539 -28.188 1.285 1 36.72 42 LEU B O 1
ATOM 1681 N N . ASP B 1 43 ? -10.875 -29.609 2.379 1 34.62 43 ASP B N 1
ATOM 1682 C CA . ASP B 1 43 ? -10.695 -28.797 3.58 1 34.62 43 ASP B CA 1
ATOM 1683 C C . ASP B 1 43 ? -9.469 -27.891 3.449 1 34.62 43 ASP B C 1
ATOM 1685 O O . ASP B 1 43 ? -8.328 -28.375 3.479 1 34.62 43 ASP B O 1
ATOM 1689 N N . TRP B 1 44 ? -9.539 -26.828 2.664 1 40.09 44 TRP B N 1
ATOM 1690 C CA . TRP B 1 44 ? -8.602 -25.734 2.439 1 40.09 44 TRP B CA 1
ATOM 1691 C C . TRP B 1 44 ? -7.984 -25.266 3.754 1 40.09 44 TRP B C 1
ATOM 1693 O O . TRP B 1 44 ? -8.633 -24.578 4.547 1 40.09 44 TRP B O 1
ATOM 1703 N N . GLU B 1 45 ? -7.258 -26.047 4.457 1 37.53 45 GLU B N 1
ATOM 1704 C CA . GLU B 1 45 ? -6.531 -25.406 5.555 1 37.53 45 GLU B CA 1
ATOM 1705 C C . GLU B 1 45 ? -5.812 -24.156 5.086 1 37.53 45 GLU B C 1
ATOM 1707 O O . GLU B 1 45 ? -5.156 -24.156 4.043 1 37.53 45 GLU B O 1
ATOM 1712 N N . PRO B 1 46 ? -6.285 -23.062 5.453 1 39.94 46 PRO B N 1
ATOM 1713 C CA . PRO B 1 46 ? -5.605 -21.812 5.105 1 39.94 46 PRO B CA 1
ATOM 1714 C C . PRO B 1 46 ? -4.086 -21.953 5.098 1 39.94 46 PRO B C 1
ATOM 1716 O O . PRO B 1 46 ? -3.523 -22.703 5.902 1 39.94 46 PRO B O 1
ATOM 1719 N N . LEU B 1 47 ? -3.43 -22.031 3.998 1 41.88 47 LEU B N 1
ATOM 1720 C CA . LEU B 1 47 ? -1.975 -21.938 3.982 1 41.88 47 LEU B CA 1
ATOM 1721 C C . LEU B 1 47 ? -1.476 -21.062 5.121 1 41.88 47 LEU B C 1
ATOM 1723 O O . LEU B 1 47 ? -1.643 -19.828 5.086 1 41.88 47 LEU B O 1
ATOM 1727 N N . GLU B 1 48 ? -1.608 -21.375 6.445 1 39.25 48 GLU B N 1
ATOM 1728 C CA . GLU B 1 48 ? -0.984 -20.672 7.566 1 39.25 48 GLU B CA 1
ATOM 1729 C C . GLU B 1 48 ? 0.368 -20.078 7.168 1 39.25 48 GLU B C 1
ATOM 1731 O O . GLU B 1 48 ? 1.072 -20.656 6.332 1 39.25 48 GLU B O 1
ATOM 1736 N N . ASP B 1 49 ? 0.599 -18.766 7.336 1 42.59 49 ASP B N 1
ATOM 1737 C CA . ASP B 1 49 ? 1.936 -18.188 7.285 1 42.59 49 ASP B CA 1
ATOM 1738 C C . ASP B 1 49 ? 2.996 -19.203 7.691 1 42.59 49 ASP B C 1
ATOM 1740 O O . ASP B 1 49 ? 2.893 -19.828 8.75 1 42.59 49 ASP B O 1
ATOM 1744 N N . GLY B 1 50 ? 3.498 -19.938 6.809 1 41.19 50 GLY B N 1
ATOM 1745 C CA . GLY B 1 50 ? 4.57 -20.859 7.168 1 41.19 50 GLY B CA 1
ATOM 1746 C C . GLY B 1 50 ? 5.406 -20.375 8.336 1 41.19 50 GLY B C 1
ATOM 1747 O O . GLY B 1 50 ? 5.59 -19.156 8.508 1 41.19 50 GLY B O 1
ATOM 1748 N N . ASP B 1 51 ? 5.414 -21.016 9.359 1 41.75 51 ASP B N 1
ATOM 1749 C CA . ASP B 1 51 ? 6.418 -20.828 10.406 1 41.75 51 ASP B CA 1
ATOM 1750 C C . ASP B 1 51 ? 7.766 -20.438 9.812 1 41.75 51 ASP B C 1
ATOM 1752 O O . ASP B 1 51 ? 8.336 -21.172 9.008 1 41.75 51 ASP B O 1
ATOM 1756 N N . PRO B 1 52 ? 8.047 -19.172 9.758 1 49.97 52 PRO B N 1
ATOM 1757 C CA . PRO B 1 52 ? 9.414 -18.844 9.359 1 49.97 52 PRO B CA 1
ATOM 1758 C C . PRO B 1 52 ? 10.422 -19.922 9.75 1 49.97 52 PRO B C 1
ATOM 1760 O O . PRO B 1 52 ? 11.578 -19.875 9.32 1 49.97 52 PRO B O 1
ATOM 1763 N N . SER B 1 53 ? 9.984 -20.594 10.727 1 49.31 53 SER B N 1
ATOM 1764 C CA . SER B 1 53 ? 10.93 -21.625 11.148 1 49.31 53 SER B CA 1
ATOM 1765 C C . SER B 1 53 ? 10.984 -22.766 10.141 1 49.31 53 SER B C 1
ATOM 1767 O O . SER B 1 53 ? 11.852 -23.641 10.227 1 49.31 53 SER B O 1
ATOM 1769 N N . MET B 1 54 ? 10.031 -22.953 9.422 1 52.75 54 MET B N 1
ATOM 1770 C CA . MET B 1 54 ? 10.172 -24.016 8.438 1 52.75 54 MET B CA 1
ATOM 1771 C C . MET B 1 54 ? 11.102 -23.594 7.305 1 52.75 54 MET B C 1
ATOM 1773 O O . MET B 1 54 ? 11 -22.484 6.797 1 52.75 54 MET B O 1
ATOM 1777 N N . GLY B 1 55 ? 12.25 -24.031 7.289 1 63 55 GLY B N 1
ATOM 1778 C CA . GLY B 1 55 ? 13.242 -23.797 6.25 1 63 55 GLY B CA 1
ATOM 1779 C C . GLY B 1 55 ? 12.641 -23.703 4.863 1 63 55 GLY B C 1
ATOM 1780 O O . GLY B 1 55 ? 11.523 -24.156 4.633 1 63 55 GLY B O 1
ATOM 1781 N N . GLU B 1 56 ? 13.039 -22.922 4.059 1 66.06 56 GLU B N 1
ATOM 1782 C CA . GLU B 1 56 ? 12.656 -22.688 2.67 1 66.06 56 GLU B CA 1
ATOM 1783 C C . GLU B 1 56 ? 12.25 -24 1.986 1 66.06 56 GLU B C 1
ATOM 1785 O O . GLU B 1 56 ? 11.273 -24.031 1.237 1 66.06 56 GLU B O 1
ATOM 1790 N N . ASP B 1 57 ? 12.914 -25 2.371 1 68.94 57 ASP B N 1
ATOM 1791 C CA . ASP B 1 57 ? 12.68 -26.312 1.751 1 68.94 57 ASP B CA 1
ATOM 1792 C C . ASP B 1 57 ? 11.352 -26.906 2.205 1 68.94 57 ASP B C 1
ATOM 1794 O O . ASP B 1 57 ? 10.633 -27.5 1.405 1 68.94 57 ASP B O 1
ATOM 1798 N N . ALA B 1 58 ? 11.047 -26.703 3.41 1 68.69 58 ALA B N 1
ATOM 1799 C CA . ALA B 1 58 ? 9.805 -27.25 3.951 1 68.69 58 ALA B CA 1
ATOM 1800 C C . ALA B 1 58 ? 8.594 -26.531 3.369 1 68.69 58 ALA B C 1
ATOM 1802 O O . ALA B 1 58 ? 7.566 -27.156 3.086 1 68.69 58 ALA B O 1
ATOM 1803 N N . PHE B 1 59 ? 8.742 -25.391 3.125 1 71.81 59 PHE B N 1
ATOM 1804 C CA . PHE B 1 59 ? 7.672 -24.594 2.543 1 71.81 59 PHE B CA 1
ATOM 1805 C C . PHE B 1 59 ? 7.383 -25.031 1.114 1 71.81 59 PHE B C 1
ATOM 1807 O O . PHE B 1 59 ? 6.227 -25.266 0.756 1 71.81 59 PHE B O 1
ATOM 1814 N N . ARG B 1 60 ? 8.422 -25.172 0.402 1 72.31 60 ARG B N 1
ATOM 1815 C CA . ARG B 1 60 ? 8.242 -25.578 -0.99 1 72.31 60 ARG B CA 1
ATOM 1816 C C . ARG B 1 60 ? 7.625 -26.969 -1.083 1 72.31 60 ARG B C 1
ATOM 1818 O O . ARG B 1 60 ? 6.781 -27.219 -1.943 1 72.31 60 ARG B O 1
ATOM 1825 N N . ALA B 1 61 ? 8.047 -27.75 -0.191 1 70.31 61 ALA B N 1
ATOM 1826 C CA . ALA B 1 61 ? 7.484 -29.094 -0.145 1 70.31 61 ALA B CA 1
ATOM 1827 C C . ALA B 1 61 ? 5.98 -29.047 0.111 1 70.31 61 ALA B C 1
ATOM 1829 O O . ALA B 1 61 ? 5.227 -29.828 -0.478 1 70.31 61 ALA B O 1
ATOM 1830 N N . ARG B 1 62 ? 5.617 -28.219 0.923 1 68.19 62 ARG B N 1
ATOM 1831 C CA . ARG B 1 62 ? 4.195 -28.062 1.213 1 68.19 62 ARG B CA 1
ATOM 1832 C C . ARG B 1 62 ? 3.438 -27.562 -0.017 1 68.19 62 ARG B C 1
ATOM 1834 O O . ARG B 1 62 ? 2.346 -28.047 -0.314 1 68.19 62 ARG B O 1
ATOM 1841 N N . LEU B 1 63 ? 4.02 -26.688 -0.703 1 73.5 63 LEU B N 1
ATOM 1842 C CA . LEU B 1 63 ? 3.4 -26.188 -1.92 1 73.5 63 LEU B CA 1
ATOM 1843 C C . LEU B 1 63 ? 3.221 -27.297 -2.947 1 73.5 63 LEU B C 1
ATOM 1845 O O . LEU B 1 63 ? 2.168 -27.391 -3.582 1 73.5 63 LEU B O 1
ATOM 1849 N N . TYR B 1 64 ? 4.207 -28.141 -2.932 1 70 64 TYR B N 1
ATOM 1850 C CA . TYR B 1 64 ? 4.172 -29.266 -3.865 1 70 64 TYR B CA 1
ATOM 1851 C C . TYR B 1 64 ? 3.061 -30.234 -3.506 1 70 64 TYR B C 1
ATOM 1853 O O . TYR B 1 64 ? 2.344 -30.734 -4.383 1 70 64 TYR B O 1
ATOM 1861 N N . ARG B 1 65 ? 2.906 -30.406 -2.348 1 72.38 65 ARG B N 1
ATOM 1862 C CA . ARG B 1 65 ? 1.871 -31.328 -1.873 1 72.38 65 ARG B CA 1
ATOM 1863 C C . ARG B 1 65 ? 0.48 -30.797 -2.201 1 72.38 65 ARG B C 1
ATOM 1865 O O . ARG B 1 65 ? -0.419 -31.562 -2.545 1 72.38 65 ARG B O 1
ATOM 1872 N N . GLU B 1 66 ? 0.38 -29.547 -2.16 1 71.88 66 GLU B N 1
ATOM 1873 C CA . GLU B 1 66 ? -0.906 -28.922 -2.461 1 71.88 66 GLU B CA 1
ATOM 1874 C C . GLU B 1 66 ? -1.215 -29 -3.953 1 71.88 66 GLU B C 1
ATOM 1876 O O . GLU B 1 66 ? -2.377 -29.125 -4.348 1 71.88 66 GLU B O 1
ATOM 1881 N N . LEU B 1 67 ? -0.207 -29 -4.684 1 72.31 67 LEU B N 1
ATOM 1882 C CA . LEU B 1 67 ? -0.366 -28.969 -6.133 1 72.31 67 LEU B CA 1
ATOM 1883 C C . LEU B 1 67 ? -0.693 -30.344 -6.684 1 72.31 67 LEU B C 1
ATOM 1885 O O . LEU B 1 67 ? -1.416 -30.469 -7.676 1 72.31 67 LEU B O 1
ATOM 1889 N N . MET B 1 68 ? -0.3 -31.359 -6.023 1 70.25 68 MET B N 1
ATOM 1890 C CA . MET B 1 68 ? -0.355 -32.719 -6.527 1 70.25 68 MET B CA 1
ATOM 1891 C C . MET B 1 68 ? -1.79 -33.125 -6.848 1 70.25 68 MET B C 1
ATOM 1893 O O . MET B 1 68 ? -2.07 -33.625 -7.945 1 70.25 68 MET B O 1
ATOM 1897 N N . PRO B 1 69 ? -2.658 -32.938 -6.008 1 66.62 69 PRO B N 1
ATOM 1898 C CA . PRO B 1 69 ? -4.02 -33.375 -6.324 1 66.62 69 PRO B CA 1
ATOM 1899 C C . PRO B 1 69 ? -4.648 -32.562 -7.453 1 66.62 69 PRO B C 1
ATOM 1901 O O . PRO B 1 69 ? -5.516 -33.062 -8.172 1 66.62 69 PRO B O 1
ATOM 1904 N N . LEU B 1 70 ? -4.156 -31.406 -7.574 1 67.25 70 LEU B N 1
ATOM 1905 C CA . LEU B 1 70 ? -4.75 -30.5 -8.562 1 67.25 70 LEU B CA 1
ATOM 1906 C C . LEU B 1 70 ? -4.258 -30.844 -9.961 1 67.25 70 LEU B C 1
ATOM 1908 O O . LEU B 1 70 ? -4.977 -30.625 -10.945 1 67.25 70 LEU B O 1
ATOM 1912 N N . THR B 1 71 ? -3.131 -31.344 -10 1 64.12 71 THR B N 1
ATOM 1913 C CA . THR B 1 71 ? -2.516 -31.625 -11.297 1 64.12 71 THR B CA 1
ATOM 1914 C C . THR B 1 71 ? -2.672 -33.094 -11.664 1 64.12 71 THR B C 1
ATOM 1916 O O . THR B 1 71 ? -2.455 -33.469 -12.812 1 64.12 71 THR B O 1
ATOM 1919 N N . ALA B 1 72 ? -2.936 -33.906 -10.695 1 59.12 72 ALA B N 1
ATOM 1920 C CA . ALA B 1 72 ? -3.051 -35.344 -10.938 1 59.12 72 ALA B CA 1
ATOM 1921 C C . ALA B 1 72 ? -4.234 -35.656 -11.844 1 59.12 72 ALA B C 1
ATOM 1923 O O . ALA B 1 72 ? -4.145 -36.531 -12.719 1 59.12 72 ALA B O 1
ATOM 1924 N N . GLY B 1 73 ? -5.383 -35.219 -11.398 1 52.31 73 GLY B N 1
ATOM 1925 C CA . GLY B 1 73 ? -6.539 -35.594 -12.203 1 52.31 73 GLY B CA 1
ATOM 1926 C C . GLY B 1 73 ? -6.566 -34.906 -13.562 1 52.31 73 GLY B C 1
ATOM 1927 O O . GLY B 1 73 ? -7.352 -35.281 -14.438 1 52.31 73 GLY B O 1
ATOM 1928 N N . SER B 1 74 ? -6.094 -33.75 -13.562 1 50.53 74 SER B N 1
ATOM 1929 C CA . SER B 1 74 ? -6.223 -33.031 -14.828 1 50.53 74 SER B CA 1
ATOM 1930 C C . SER B 1 74 ? -5.113 -33.438 -15.797 1 50.53 74 SER B C 1
ATOM 1932 O O . SER B 1 74 ? -4.023 -33.812 -15.383 1 50.53 74 SER B O 1
ATOM 1934 N N . GLN B 1 75 ? -5.379 -34.094 -16.875 1 48.44 75 GLN B N 1
ATOM 1935 C CA . GLN B 1 75 ? -4.402 -34.312 -17.938 1 48.44 75 GLN B CA 1
ATOM 1936 C C . GLN B 1 75 ? -3.266 -33.312 -17.859 1 48.44 75 GLN B C 1
ATOM 1938 O O . GLN B 1 75 ? -3.391 -32.281 -17.188 1 48.44 75 GLN B O 1
ATOM 1943 N N . GLU B 1 76 ? -2.096 -33.312 -18.656 1 56.06 76 GLU B N 1
ATOM 1944 C CA . GLU B 1 76 ? -0.964 -32.438 -18.875 1 56.06 76 GLU B CA 1
ATOM 1945 C C . GLU B 1 76 ? -1.406 -30.969 -18.859 1 56.06 76 GLU B C 1
ATOM 1947 O O . GLU B 1 76 ? -2.277 -30.562 -19.641 1 56.06 76 GLU B O 1
ATOM 1952 N N . MET B 1 77 ? -1.483 -30.406 -17.672 1 63.97 77 MET B N 1
ATOM 1953 C CA . MET B 1 77 ? -1.824 -29 -17.734 1 63.97 77 MET B CA 1
ATOM 1954 C C . MET B 1 77 ? -1.008 -28.297 -18.812 1 63.97 77 MET B C 1
ATOM 1956 O O . MET B 1 77 ? 0.217 -28.422 -18.859 1 63.97 77 MET B O 1
ATOM 1960 N N . SER B 1 78 ? -1.623 -28.062 -19.891 1 79.44 78 SER B N 1
ATOM 1961 C CA . SER B 1 78 ? -0.981 -27.344 -20.984 1 79.44 78 SER B CA 1
ATOM 1962 C C . SER B 1 78 ? -1.188 -25.828 -20.844 1 79.44 78 SER B C 1
ATOM 1964 O O . SER B 1 78 ? -2.219 -25.391 -20.344 1 79.44 78 SER B O 1
ATOM 1966 N N . LYS B 1 79 ? -0.197 -25.078 -21.141 1 87.44 79 LYS B N 1
ATOM 1967 C CA . LYS B 1 79 ? -0.277 -23.625 -21.125 1 87.44 79 LYS B CA 1
ATOM 1968 C C . LYS B 1 79 ? -1.273 -23.109 -22.156 1 87.44 79 LYS B C 1
ATOM 1970 O O . LYS B 1 79 ? -1.428 -23.719 -23.219 1 87.44 79 LYS B O 1
ATOM 1975 N N . PRO B 1 80 ? -1.932 -22.156 -21.922 1 91.31 80 PRO B N 1
ATOM 1976 C CA . PRO B 1 80 ? -2.023 -21.422 -20.641 1 91.31 80 PRO B CA 1
ATOM 1977 C C . PRO B 1 80 ? -2.752 -22.219 -19.562 1 91.31 80 PRO B C 1
ATOM 1979 O O . PRO B 1 80 ? -3.756 -22.875 -19.844 1 91.31 80 PRO B O 1
ATOM 1982 N N . TYR B 1 81 ? -2.262 -22.094 -18.359 1 89.31 81 TYR B N 1
ATOM 1983 C CA . TYR B 1 81 ? -2.82 -22.875 -17.25 1 89.31 81 TYR B CA 1
ATOM 1984 C C . TYR B 1 81 ? -4.203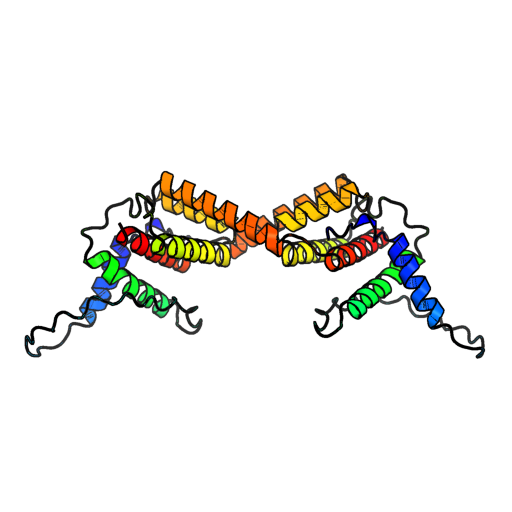 -22.359 -16.875 1 89.31 81 TYR B C 1
ATOM 1986 O O . TYR B 1 81 ? -5.098 -23.141 -16.562 1 89.31 81 TYR B O 1
ATOM 1994 N N . LEU B 1 82 ? -4.414 -21.141 -16.922 1 93.44 82 LEU B N 1
ATOM 1995 C CA . LEU B 1 82 ? -5.684 -20.5 -16.594 1 93.44 82 LEU B CA 1
ATOM 1996 C C . LEU B 1 82 ? -6.176 -19.641 -17.75 1 93.44 82 LEU B C 1
ATOM 1998 O O . LEU B 1 82 ? -5.773 -18.484 -17.875 1 93.44 82 LEU B O 1
ATOM 2002 N N . ALA B 1 83 ? -7.023 -20.25 -18.547 1 93.69 83 ALA B N 1
ATOM 2003 C CA . ALA B 1 83 ? -7.492 -19.594 -19.766 1 93.69 83 ALA B CA 1
ATOM 2004 C C . ALA B 1 83 ? -8.688 -18.688 -19.484 1 93.69 83 ALA B C 1
ATOM 2006 O O . ALA B 1 83 ? -8.961 -17.75 -20.234 1 93.69 83 ALA B O 1
ATOM 2007 N N . ALA B 1 84 ? -9.422 -19.047 -18.375 1 94.56 84 ALA B N 1
ATOM 2008 C CA . ALA B 1 84 ? -10.57 -18.25 -17.953 1 94.56 84 ALA B CA 1
ATOM 2009 C C . ALA B 1 84 ? -10.805 -18.391 -16.453 1 94.56 84 ALA B C 1
ATOM 2011 O O . ALA B 1 84 ? -10.484 -19.422 -15.859 1 94.56 84 ALA B O 1
ATOM 2012 N N . LEU B 1 85 ? -11.328 -17.359 -15.859 1 94.94 85 LEU B N 1
ATOM 2013 C CA . LEU B 1 85 ? -11.656 -17.422 -14.438 1 94.94 85 LEU B CA 1
ATOM 2014 C C . LEU B 1 85 ? -13 -18.109 -14.219 1 94.94 85 LEU B C 1
ATOM 2016 O O . LEU B 1 85 ? -14 -17.734 -14.852 1 94.94 85 LEU B O 1
ATOM 2020 N N . PRO B 1 86 ? -12.992 -19.156 -13.406 1 91.12 86 PRO B N 1
ATOM 2021 C CA . PRO B 1 86 ? -14.281 -19.781 -13.086 1 91.12 86 PRO B CA 1
ATOM 2022 C C . PRO B 1 86 ? -15.258 -18.797 -12.445 1 91.12 86 PRO B C 1
ATOM 2024 O O . PRO B 1 86 ? -14.844 -17.875 -11.719 1 91.12 86 PRO B O 1
ATOM 2027 N N . GLU B 1 87 ? -16.484 -18.922 -12.758 1 91.44 87 GLU B N 1
ATOM 2028 C CA . GLU B 1 87 ? -17.516 -18.016 -12.266 1 91.44 87 GLU B CA 1
ATOM 2029 C C . GLU B 1 87 ? -18.281 -18.641 -11.094 1 91.44 87 GLU B C 1
ATOM 2031 O O . GLU B 1 87 ? -19.484 -18.859 -11.18 1 91.44 87 GLU B O 1
ATOM 2036 N N . THR B 1 88 ? -17.625 -19.031 -10.078 1 88.81 88 THR B N 1
ATOM 2037 C CA . THR B 1 88 ? -18.203 -19.578 -8.859 1 88.81 88 THR B CA 1
ATOM 2038 C C . THR B 1 88 ? -17.812 -18.75 -7.648 1 88.81 88 THR B C 1
ATOM 2040 O O . THR B 1 88 ? -16.828 -18 -7.695 1 88.81 88 THR B O 1
ATOM 2043 N N . GLU B 1 89 ? -18.594 -18.875 -6.605 1 87.94 89 GLU B N 1
ATOM 2044 C CA . GLU B 1 89 ? -18.297 -18.156 -5.375 1 87.94 89 GLU B CA 1
ATOM 2045 C C . GLU B 1 89 ? -16.953 -18.594 -4.797 1 87.94 89 GLU B C 1
ATOM 2047 O O . GLU B 1 89 ? -16.172 -17.766 -4.316 1 87.94 89 GLU B O 1
ATOM 2052 N N . ALA B 1 90 ? -16.766 -19.875 -4.895 1 84.38 90 ALA B N 1
ATOM 2053 C CA . ALA B 1 90 ? -15.508 -20.438 -4.383 1 84.38 90 ALA B CA 1
ATOM 2054 C C . ALA B 1 90 ? -14.312 -19.859 -5.129 1 84.38 90 ALA B C 1
ATOM 2056 O O . ALA B 1 90 ? -13.289 -19.547 -4.52 1 84.38 90 ALA B O 1
ATOM 2057 N N . ALA B 1 91 ? -14.453 -19.75 -6.438 1 90.31 91 ALA B N 1
ATOM 2058 C CA . ALA B 1 91 ? -13.383 -19.188 -7.25 1 90.31 91 ALA B CA 1
ATOM 2059 C C . ALA B 1 91 ? -13.141 -17.719 -6.895 1 90.31 91 ALA B C 1
ATOM 2061 O O . ALA B 1 91 ? -11.992 -17.266 -6.84 1 90.31 91 ALA B O 1
ATOM 2062 N N . GLU B 1 92 ? -14.188 -16.969 -6.68 1 89.31 92 GLU B N 1
ATOM 2063 C CA . GLU B 1 92 ? -14.07 -15.562 -6.297 1 89.31 92 GLU B CA 1
ATOM 2064 C C . GLU B 1 92 ? -13.281 -15.406 -4.996 1 89.31 92 GLU B C 1
ATOM 2066 O O . GLU B 1 92 ? -12.43 -14.523 -4.879 1 89.31 92 GLU B O 1
ATOM 2071 N N . PHE B 1 93 ? -13.594 -16.219 -4.031 1 82.06 93 PHE B N 1
ATOM 2072 C CA . PHE B 1 93 ? -12.875 -16.203 -2.764 1 82.06 93 PHE B CA 1
ATOM 2073 C C . PHE B 1 93 ? -11.391 -16.469 -2.975 1 82.06 93 PHE B C 1
ATOM 2075 O O . PHE B 1 93 ? -10.539 -15.797 -2.385 1 82.06 93 PHE B O 1
ATOM 2082 N N . LEU B 1 94 ? -11.125 -17.5 -3.877 1 89.38 94 LEU B N 1
ATOM 2083 C CA . LEU B 1 94 ? -9.742 -17.875 -4.152 1 89.38 94 LEU B CA 1
ATOM 2084 C C . LEU B 1 94 ? -9.016 -16.734 -4.875 1 89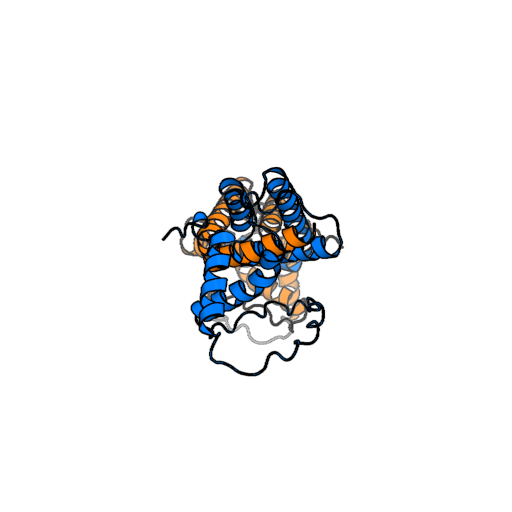.38 94 LEU B C 1
ATOM 2086 O O . LEU B 1 94 ? -7.836 -16.484 -4.613 1 89.38 94 LEU B O 1
ATOM 2090 N N . ILE B 1 95 ? -9.688 -16.078 -5.77 1 92.69 95 ILE B N 1
ATOM 2091 C CA . ILE B 1 95 ? -9.133 -14.945 -6.504 1 92.69 95 ILE B CA 1
ATOM 2092 C C . ILE B 1 95 ? -8.766 -13.836 -5.527 1 92.69 95 ILE B C 1
ATOM 2094 O O . ILE B 1 95 ? -7.656 -13.297 -5.574 1 92.69 95 ILE B O 1
ATOM 2098 N N . PHE B 1 96 ? -9.586 -13.516 -4.559 1 87.31 96 PHE B N 1
ATOM 2099 C CA . PHE B 1 96 ? -9.344 -12.453 -3.59 1 87.31 96 PHE B CA 1
ATOM 2100 C C . PHE B 1 96 ? -8.188 -12.82 -2.664 1 87.31 96 PHE B C 1
ATOM 2102 O O . PHE B 1 96 ? -7.348 -11.977 -2.35 1 87.31 96 PHE B O 1
ATOM 2109 N N . GLU B 1 97 ? -8.172 -14.039 -2.266 1 84.06 97 GLU B N 1
ATOM 2110 C CA . GLU B 1 97 ? -7.082 -14.508 -1.42 1 84.06 97 GLU B CA 1
ATOM 2111 C C . GLU B 1 97 ? -5.738 -14.391 -2.135 1 84.06 97 GLU B C 1
ATOM 2113 O O . GLU B 1 97 ? -4.758 -13.922 -1.548 1 84.06 97 GLU B O 1
ATOM 2118 N N . TRP B 1 98 ? -5.695 -14.82 -3.402 1 92.38 98 TRP B N 1
ATOM 2119 C CA . TRP B 1 98 ? -4.492 -14.75 -4.227 1 92.38 98 TRP B CA 1
ATOM 2120 C C . TRP B 1 98 ? -4.02 -13.305 -4.371 1 92.38 98 TRP B C 1
ATOM 2122 O O . TRP B 1 98 ? -2.846 -13.008 -4.129 1 92.38 98 TRP B O 1
ATOM 2132 N N . LEU B 1 99 ? -4.969 -12.367 -4.715 1 92.81 99 LEU B N 1
ATOM 2133 C CA . LEU B 1 99 ? -4.605 -10.977 -4.945 1 92.81 99 LEU B CA 1
ATOM 2134 C C . LEU B 1 99 ? -4.172 -10.305 -3.648 1 92.81 99 LEU B C 1
ATOM 2136 O O . LEU B 1 99 ? -3.268 -9.469 -3.65 1 92.81 99 LEU B O 1
ATOM 2140 N N . GLU B 1 100 ? -4.828 -10.68 -2.535 1 82.31 100 GLU B N 1
ATOM 2141 C CA . GLU B 1 100 ? -4.406 -10.172 -1.232 1 82.31 100 GLU B CA 1
ATOM 2142 C C . GLU B 1 100 ? -2.977 -10.609 -0.913 1 82.31 100 GLU B C 1
ATOM 2144 O O . GLU B 1 100 ? -2.18 -9.812 -0.409 1 82.31 100 GLU B O 1
ATOM 2149 N N . PHE B 1 101 ? -2.631 -11.812 -1.142 1 84.88 101 PHE B N 1
ATOM 2150 C CA . PHE B 1 101 ? -1.283 -12.336 -0.961 1 84.88 101 PHE B CA 1
ATOM 2151 C C . PHE B 1 101 ? -0.278 -11.547 -1.79 1 84.88 101 PHE B C 1
ATOM 2153 O O . PHE B 1 101 ? 0.767 -11.133 -1.28 1 84.88 101 PHE B O 1
ATOM 2160 N N . LEU B 1 102 ? -0.566 -11.344 -3.158 1 89.44 102 LEU B N 1
ATOM 2161 C CA . LEU B 1 102 ? 0.326 -10.594 -4.035 1 89.44 102 LEU B CA 1
ATOM 2162 C C . LEU B 1 102 ? 0.527 -9.172 -3.52 1 89.44 102 LEU B C 1
ATOM 2164 O O . LEU B 1 102 ? 1.643 -8.648 -3.551 1 89.44 102 LEU B O 1
ATOM 2168 N N . LEU B 1 103 ? -0.549 -8.539 -2.955 1 82.56 103 LEU B N 1
ATOM 2169 C CA . LEU B 1 103 ? -0.492 -7.176 -2.434 1 82.56 103 LEU B CA 1
ATOM 2170 C C . LEU B 1 103 ? 0.354 -7.117 -1.166 1 82.56 103 LEU B C 1
ATOM 2172 O O . LEU B 1 103 ? 1.126 -6.172 -0.975 1 82.56 103 LEU B O 1
ATOM 2176 N N . LEU B 1 104 ? 0.179 -8.125 -0.359 1 75.06 104 LEU B N 1
ATOM 2177 C CA . LEU B 1 104 ? 0.884 -8.172 0.917 1 75.06 104 LEU B CA 1
ATOM 2178 C C . LEU B 1 104 ? 2.387 -8.312 0.703 1 75.06 104 LEU B C 1
ATOM 2180 O O . LEU B 1 104 ? 3.182 -7.688 1.412 1 75.06 104 LEU B O 1
ATOM 2184 N N . HIS B 1 105 ? 2.777 -9.078 -0.288 1 77.62 105 HIS B N 1
ATOM 2185 C CA . HIS B 1 105 ? 4.188 -9.383 -0.496 1 77.62 105 HIS B CA 1
ATOM 2186 C C . HIS B 1 105 ? 4.816 -8.422 -1.497 1 77.62 105 HIS B C 1
ATOM 2188 O O . HIS B 1 105 ? 5.992 -8.062 -1.367 1 77.62 105 HIS B O 1
ATOM 2194 N N . GLY B 1 106 ? 4.086 -8.031 -2.52 1 77.69 106 GLY B N 1
ATOM 2195 C CA . GLY B 1 106 ? 4.648 -7.242 -3.602 1 77.69 106 GLY B CA 1
ATOM 2196 C C . GLY B 1 106 ? 4.082 -5.836 -3.674 1 77.69 106 GLY B C 1
ATOM 2197 O O . GLY B 1 106 ? 4.547 -5.012 -4.469 1 77.69 106 GLY B O 1
ATOM 2198 N N . ASP B 1 107 ? 3.041 -5.539 -2.814 1 76.75 107 ASP B N 1
ATOM 2199 C CA . ASP B 1 107 ? 2.275 -4.301 -2.916 1 76.75 107 ASP B CA 1
ATOM 2200 C C . ASP B 1 107 ? 1.562 -4.207 -4.262 1 76.75 107 ASP B C 1
ATOM 2202 O O . ASP B 1 107 ? 1.449 -5.199 -4.984 1 76.75 107 ASP B O 1
ATOM 2206 N N . PHE B 1 108 ? 0.982 -3.062 -4.531 1 81.62 108 PHE B N 1
ATOM 2207 C CA . PHE B 1 108 ? 0.156 -2.92 -5.723 1 81.62 108 PHE B CA 1
ATOM 2208 C C . PHE B 1 108 ? 0.999 -3.057 -6.984 1 81.62 108 PHE B C 1
ATOM 2210 O O . PHE B 1 108 ? 0.626 -3.779 -7.914 1 81.62 108 PHE B O 1
ATOM 2217 N N . ARG B 1 109 ? 2.115 -2.406 -7.098 1 82.5 109 ARG B N 1
ATOM 2218 C CA . ARG B 1 109 ? 2.975 -2.445 -8.273 1 82.5 109 ARG B CA 1
ATOM 2219 C C . ARG B 1 109 ? 3.537 -3.844 -8.5 1 82.5 109 ARG B C 1
ATOM 2221 O O . ARG B 1 109 ? 3.525 -4.352 -9.617 1 82.5 109 ARG B O 1
ATOM 2228 N N . GLY B 1 110 ? 4.051 -4.457 -7.438 1 85.69 110 GLY B N 1
ATOM 2229 C CA . GLY B 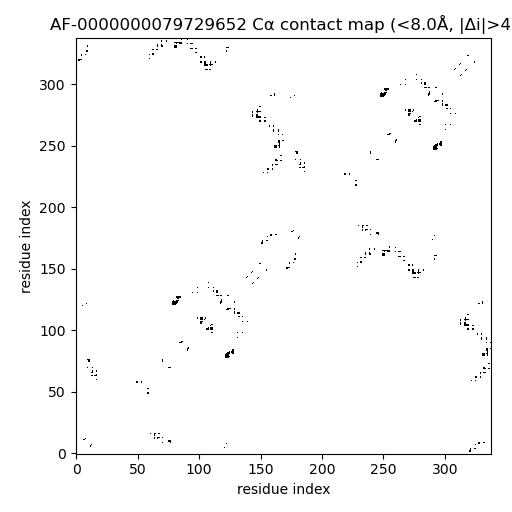1 110 ? 4.574 -5.812 -7.539 1 85.69 110 GLY B CA 1
ATOM 2230 C C . GLY B 1 110 ? 3.531 -6.82 -7.98 1 85.69 110 GLY B C 1
ATOM 2231 O O . GLY B 1 110 ? 3.836 -7.746 -8.734 1 85.69 110 GLY B O 1
ATOM 2232 N N . ALA B 1 111 ? 2.33 -6.609 -7.508 1 90.69 111 ALA B N 1
ATOM 2233 C CA . ALA B 1 111 ? 1.227 -7.484 -7.895 1 90.69 111 ALA B CA 1
ATOM 2234 C C . ALA B 1 111 ? 0.912 -7.344 -9.383 1 90.69 111 ALA B C 1
ATOM 2236 O O . ALA B 1 111 ? 0.748 -8.344 -10.086 1 90.69 111 ALA B O 1
ATOM 2237 N N . GLN B 1 112 ? 0.889 -6.121 -9.852 1 90.88 112 GLN B N 1
ATOM 2238 C CA . GLN B 1 112 ? 0.635 -5.867 -11.266 1 90.88 112 GLN B CA 1
ATOM 2239 C C . GLN B 1 112 ? 1.742 -6.453 -12.133 1 90.88 112 GLN B C 1
ATOM 2241 O O . GLN B 1 112 ? 1.467 -7.07 -13.164 1 90.88 112 GLN B O 1
ATOM 2246 N N . GLU B 1 113 ? 2.891 -6.32 -11.766 1 89.88 113 GLU B N 1
ATOM 2247 C CA . GLU B 1 113 ? 4.031 -6.852 -12.508 1 89.88 113 GLU B CA 1
ATOM 2248 C C . GLU B 1 113 ? 4.012 -8.375 -12.531 1 89.88 113 GLU B C 1
ATOM 2250 O O . GLU B 1 113 ? 4.348 -8.992 -13.547 1 89.88 113 GLU B O 1
ATOM 2255 N N . ALA B 1 114 ? 3.693 -8.875 -11.422 1 92.69 114 ALA B N 1
ATOM 2256 C CA . ALA B 1 114 ? 3.592 -10.336 -11.352 1 92.69 114 ALA B CA 1
ATOM 2257 C C . ALA B 1 114 ? 2.547 -10.859 -12.336 1 92.69 114 ALA B C 1
ATOM 2259 O O . ALA B 1 114 ? 2.801 -11.812 -13.07 1 92.69 114 ALA B O 1
ATOM 2260 N N . LEU B 1 115 ? 1.366 -10.211 -12.344 1 95.5 115 LEU B N 1
ATOM 2261 C CA . LEU B 1 115 ? 0.308 -10.641 -13.25 1 95.5 115 LEU B CA 1
ATOM 2262 C C . LEU B 1 115 ? 0.749 -10.508 -14.703 1 95.5 115 LEU B C 1
ATOM 2264 O O . LEU B 1 115 ? 0.468 -11.383 -15.531 1 95.5 115 LEU B O 1
ATOM 2268 N N . THR B 1 116 ? 1.42 -9.445 -15.039 1 94.25 116 THR B N 1
ATOM 2269 C CA . THR B 1 116 ? 1.97 -9.242 -16.375 1 94.25 116 THR B CA 1
ATOM 2270 C C . THR B 1 116 ? 2.99 -10.328 -16.703 1 94.25 116 THR B C 1
ATOM 2272 O O . THR B 1 116 ? 3.02 -10.844 -17.828 1 94.25 116 THR B O 1
ATOM 2275 N N . TYR B 1 117 ? 3.818 -10.656 -15.781 1 93.56 117 TYR B N 1
ATOM 2276 C CA . TYR B 1 117 ? 4.805 -11.711 -15.953 1 93.56 117 TYR B CA 1
ATOM 2277 C C . TYR B 1 117 ? 4.129 -13.062 -16.172 1 93.56 117 TYR B C 1
ATOM 2279 O O . TYR B 1 117 ? 4.508 -13.812 -17.062 1 93.56 117 TYR B O 1
ATOM 2287 N N . TYR B 1 118 ? 3.137 -13.336 -15.375 1 93.94 118 TYR B N 1
ATOM 2288 C CA . TYR B 1 118 ? 2.424 -14.609 -15.492 1 93.94 118 TYR B CA 1
ATOM 2289 C C . TYR B 1 118 ? 1.748 -14.727 -16.859 1 93.94 118 TYR B C 1
ATOM 2291 O O . TYR B 1 118 ? 1.627 -15.828 -17.391 1 93.94 118 TYR B O 1
ATOM 2299 N N . GLU B 1 119 ? 1.273 -13.633 -17.344 1 95.44 119 GLU B N 1
ATOM 2300 C CA . GLU B 1 119 ? 0.743 -13.617 -18.703 1 95.44 119 GLU B CA 1
ATOM 2301 C C . GLU B 1 119 ? 1.839 -13.898 -19.734 1 95.44 119 GLU B C 1
ATOM 2303 O O . GLU B 1 119 ? 1.644 -14.688 -20.656 1 95.44 119 GLU B O 1
ATOM 2308 N N . SER B 1 120 ? 2.988 -13.344 -19.594 1 93.25 120 SER B N 1
ATOM 2309 C CA . SER B 1 120 ? 4.078 -13.422 -20.547 1 93.25 120 SER B CA 1
ATOM 2310 C C . SER B 1 120 ? 4.633 -14.844 -20.656 1 93.25 120 SER B C 1
ATOM 2312 O O . SER B 1 120 ? 5.117 -15.25 -21.703 1 93.25 120 SER B O 1
ATOM 2314 N N . ILE B 1 121 ? 4.566 -15.57 -19.562 1 89.19 121 ILE B N 1
ATOM 2315 C CA . ILE B 1 121 ? 5.094 -16.922 -19.578 1 89.19 121 ILE B CA 1
ATOM 2316 C C . ILE B 1 121 ? 3.949 -17.922 -19.75 1 89.19 121 ILE B C 1
ATOM 2318 O O . ILE B 1 121 ? 4.125 -19.125 -19.531 1 89.19 121 ILE B O 1
ATOM 2322 N N . GLU B 1 122 ? 2.771 -17.453 -20 1 92.62 122 GLU B N 1
ATOM 2323 C CA . GLU B 1 122 ? 1.601 -18.219 -20.406 1 92.62 122 GLU B CA 1
ATOM 2324 C C . GLU B 1 122 ? 1.058 -19.047 -19.25 1 92.62 122 GLU B C 1
ATOM 2326 O O . GLU B 1 122 ? 0.546 -20.156 -19.453 1 92.62 122 GLU B O 1
ATOM 2331 N N . TRP B 1 123 ? 1.271 -18.547 -18.062 1 93.62 123 TRP B N 1
ATOM 2332 C CA . TRP B 1 123 ? 0.554 -19.141 -16.938 1 93.62 123 TRP B CA 1
ATOM 2333 C C . TRP B 1 123 ? -0.923 -18.766 -16.969 1 93.62 123 TRP B C 1
ATOM 2335 O O . TRP B 1 123 ? -1.792 -19.594 -16.719 1 93.62 123 TRP B O 1
ATOM 2345 N N . ILE B 1 124 ? -1.187 -17.531 -17.312 1 95.06 124 ILE B N 1
ATOM 2346 C CA . ILE B 1 124 ? -2.541 -17.016 -17.469 1 95.06 124 ILE B CA 1
ATOM 2347 C C . ILE B 1 124 ? -2.666 -16.297 -18.812 1 95.06 124 ILE B C 1
ATOM 2349 O O . ILE B 1 124 ? -1.662 -15.883 -19.406 1 95.06 124 ILE B O 1
ATOM 2353 N N . THR B 1 125 ? -3.891 -16.203 -19.297 1 97.06 125 THR B N 1
ATOM 2354 C CA . THR B 1 125 ? -4.117 -15.492 -20.562 1 97.06 125 THR B CA 1
ATOM 2355 C C . THR B 1 125 ? -4.168 -13.984 -20.312 1 97.06 125 THR B C 1
ATOM 2357 O O . THR B 1 125 ? -4.234 -13.531 -19.172 1 97.06 125 THR B O 1
ATOM 2360 N N . GLU B 1 126 ? -4.168 -13.258 -21.438 1 97.06 126 GLU B N 1
ATOM 2361 C CA . GLU B 1 126 ? -4.285 -11.805 -21.391 1 97.06 126 GLU B CA 1
ATOM 2362 C C . GLU B 1 126 ? -5.605 -11.383 -20.766 1 97.06 126 GLU B C 1
ATOM 2364 O O . GLU B 1 126 ? -5.648 -10.422 -19.984 1 97.06 126 GLU B O 1
ATOM 2369 N N . ASP B 1 127 ? -6.621 -12.086 -21.109 1 96.94 127 ASP B N 1
ATOM 2370 C CA . ASP B 1 127 ? -7.945 -11.773 -20.578 1 96.94 127 ASP B CA 1
ATOM 2371 C C . ASP B 1 127 ? -7.988 -11.969 -19.078 1 96.94 127 ASP B C 1
ATOM 2373 O O . ASP B 1 127 ? -8.562 -11.148 -18.344 1 96.94 127 ASP B O 1
ATOM 2377 N N . VAL B 1 128 ? -7.391 -13.039 -18.594 1 97.31 128 VAL B N 1
ATOM 2378 C CA . VAL B 1 128 ? -7.359 -13.344 -17.172 1 97.31 128 VAL B CA 1
ATOM 2379 C C . VAL B 1 128 ? -6.527 -12.289 -16.438 1 97.31 128 VAL B C 1
ATOM 2381 O O . VAL B 1 128 ? -6.945 -11.766 -15.398 1 97.31 128 VAL B O 1
ATOM 2384 N N . ALA B 1 129 ? -5.367 -11.906 -17 1 97.25 129 ALA B N 1
ATOM 2385 C CA . ALA B 1 129 ? -4.504 -10.891 -16.406 1 97.25 129 ALA B CA 1
ATOM 2386 C C . ALA B 1 129 ? -5.23 -9.555 -16.281 1 97.25 129 ALA B C 1
ATOM 2388 O O . ALA B 1 129 ? -5.145 -8.883 -15.258 1 97.25 129 ALA B O 1
ATOM 2389 N N . SER B 1 130 ? -5.953 -9.242 -17.312 1 96.06 130 SER B N 1
ATOM 2390 C CA . SER B 1 130 ? -6.695 -7.988 -17.328 1 96.06 130 SER B CA 1
ATOM 2391 C C . SER B 1 130 ? -7.781 -7.965 -16.266 1 96.06 130 SER B C 1
ATOM 2393 O O . SER B 1 130 ? -7.949 -6.969 -15.562 1 96.06 130 SER B O 1
ATOM 2395 N N . THR B 1 131 ? -8.516 -9.039 -16.188 1 96.06 131 THR B N 1
ATOM 2396 C CA . THR B 1 131 ? -9.586 -9.125 -15.203 1 96.06 131 THR B CA 1
ATOM 2397 C C . THR B 1 131 ? -9.016 -9.055 -13.789 1 96.06 131 THR B C 1
ATOM 2399 O O . THR B 1 131 ? -9.562 -8.359 -12.93 1 96.06 131 THR B O 1
ATOM 2402 N N . LEU B 1 132 ? -7.938 -9.812 -13.508 1 97.25 132 LEU B N 1
ATOM 2403 C CA . LEU B 1 132 ? -7.289 -9.773 -12.203 1 97.25 132 LEU B CA 1
ATOM 2404 C C . LEU B 1 132 ? -6.773 -8.375 -11.891 1 97.25 132 LEU B C 1
ATOM 2406 O O . LEU B 1 132 ? -6.836 -7.926 -10.742 1 97.25 132 LEU B O 1
ATOM 2410 N N . GLY B 1 133 ? -6.238 -7.668 -12.875 1 94 133 GLY B N 1
ATOM 2411 C CA . GLY B 1 133 ? -5.82 -6.285 -12.727 1 94 133 GLY B CA 1
ATOM 2412 C C . GLY B 1 133 ? -6.945 -5.363 -12.289 1 94 133 GLY B C 1
ATOM 2413 O O . GLY B 1 133 ? -6.742 -4.477 -11.461 1 94 133 GLY B O 1
ATOM 2414 N N . ASP B 1 134 ? -8.109 -5.629 -12.859 1 91.56 134 ASP B N 1
ATOM 2415 C CA . ASP B 1 134 ? -9.281 -4.848 -12.484 1 91.56 134 ASP B CA 1
ATOM 2416 C C . ASP B 1 134 ? -9.648 -5.086 -11.023 1 91.56 134 ASP B C 1
ATOM 2418 O O . ASP B 1 134 ? -10.008 -4.152 -10.305 1 91.56 134 ASP B O 1
ATOM 2422 N N . TYR B 1 135 ? -9.633 -6.395 -10.68 1 89.94 135 TYR B N 1
ATOM 2423 C CA . TYR B 1 135 ? -9.875 -6.719 -9.273 1 89.94 135 TYR B CA 1
ATOM 2424 C C . TYR B 1 135 ? -8.891 -5.988 -8.367 1 89.94 135 TYR B C 1
ATOM 2426 O O . TYR B 1 135 ? -9.281 -5.438 -7.336 1 89.94 135 TYR B O 1
ATOM 2434 N N . LEU B 1 136 ? -7.617 -5.922 -8.711 1 90.38 136 LEU B N 1
ATOM 2435 C CA . LEU B 1 136 ? -6.57 -5.262 -7.941 1 90.38 136 LEU B CA 1
ATOM 2436 C C . LEU B 1 136 ? -6.871 -3.777 -7.773 1 90.38 136 LEU B C 1
ATOM 2438 O O . LEU B 1 136 ? -6.723 -3.23 -6.676 1 90.38 136 LEU B O 1
ATOM 2442 N N . LEU B 1 137 ? -7.32 -3.137 -8.836 1 83.25 137 LEU B N 1
ATOM 2443 C CA . LEU B 1 137 ? -7.676 -1.723 -8.82 1 83.25 137 LEU B CA 1
ATOM 2444 C C . LEU B 1 137 ? -8.852 -1.468 -7.883 1 83.25 137 LEU B C 1
ATOM 2446 O O . LEU B 1 137 ? -8.883 -0.461 -7.172 1 83.25 137 LEU B O 1
ATOM 2450 N N . GLY B 1 138 ? -9.781 -2.379 -7.949 1 79.5 138 GLY B N 1
ATOM 2451 C CA . GLY B 1 138 ? -10.93 -2.268 -7.066 1 79.5 138 GLY B CA 1
ATOM 2452 C C . GLY B 1 138 ? -10.57 -2.389 -5.598 1 79.5 138 GLY B C 1
ATOM 2453 O O . GLY B 1 138 ? -11.078 -1.637 -4.766 1 79.5 138 GLY B O 1
ATOM 2454 N N . ILE B 1 139 ? -9.797 -3.359 -5.289 1 77.5 139 ILE B N 1
ATOM 2455 C CA . ILE B 1 139 ? -9.352 -3.576 -3.916 1 77.5 139 ILE B CA 1
ATOM 2456 C C . ILE B 1 139 ? -8.617 -2.338 -3.41 1 77.5 139 ILE B C 1
ATOM 2458 O O . ILE B 1 139 ? -8.828 -1.902 -2.275 1 77.5 139 ILE B O 1
ATOM 2462 N N . GLU B 1 140 ? -7.73 -1.833 -4.207 1 68.94 140 GLU B N 1
ATOM 2463 C CA . GLU B 1 140 ? -6.992 -0.626 -3.852 1 68.94 140 GLU B CA 1
ATOM 2464 C C . GLU B 1 140 ? -7.938 0.547 -3.605 1 68.94 140 GLU B C 1
ATOM 2466 O O . GLU B 1 140 ? -7.723 1.341 -2.688 1 68.94 140 GLU B O 1
ATOM 2471 N N . ASP B 1 141 ? -8.914 0.598 -4.41 1 67.5 141 ASP B N 1
ATOM 2472 C CA . ASP B 1 141 ? -9.891 1.674 -4.301 1 67.5 141 ASP B CA 1
ATOM 2473 C C . ASP B 1 141 ? -10.688 1.562 -3.002 1 67.5 141 ASP B C 1
ATOM 2475 O O . ASP B 1 141 ? -10.891 2.557 -2.305 1 67.5 141 ASP B O 1
ATOM 2479 N N . VAL B 1 142 ? -11.164 0.285 -2.756 1 62.28 142 VAL B N 1
ATOM 2480 C CA . VAL B 1 142 ? -11.953 0.047 -1.552 1 62.28 142 VAL B CA 1
ATOM 2481 C C . VAL B 1 142 ? -11.078 0.24 -0.315 1 62.28 142 VAL B C 1
ATOM 2483 O O . VAL B 1 142 ? -11.492 0.873 0.657 1 62.28 142 VAL B O 1
ATOM 2486 N N . GLY B 1 143 ? -9.93 -0.483 -0.288 1 57.75 143 GLY B N 1
ATOM 2487 C CA . GLY B 1 143 ? -9.023 -0.278 0.826 1 57.75 143 GLY B CA 1
ATOM 2488 C C . GLY B 1 143 ? -8.664 1.181 1.045 1 57.75 143 GLY B C 1
ATOM 2489 O O . GLY B 1 143 ? -8.625 1.65 2.186 1 57.75 143 GLY B O 1
ATOM 2490 N N . ALA B 1 144 ? -8.391 1.716 -0.049 1 55.69 144 ALA B N 1
ATOM 2491 C CA . ALA B 1 144 ? -8.07 3.139 -0.001 1 55.69 144 ALA B CA 1
ATOM 2492 C C . ALA B 1 144 ? -9.242 3.947 0.548 1 55.69 144 ALA B C 1
ATOM 2494 O O . ALA B 1 144 ? -9.047 4.871 1.342 1 55.69 144 ALA B O 1
ATOM 2495 N N . ALA B 1 145 ? -10.422 3.484 0.006 1 54.91 145 ALA B N 1
ATOM 2496 C CA . ALA B 1 145 ? -11.625 4.195 0.449 1 54.91 145 ALA B CA 1
ATOM 2497 C C . ALA B 1 145 ? -11.812 4.059 1.958 1 54.91 145 ALA B C 1
ATOM 2499 O O . ALA B 1 145 ? -12.164 5.031 2.633 1 54.91 145 ALA B O 1
ATOM 2500 N N . ASP B 1 146 ? -11.641 2.799 2.428 1 53.91 146 ASP B N 1
ATOM 2501 C CA . ASP B 1 146 ? -11.883 2.535 3.844 1 53.91 146 ASP B CA 1
ATOM 2502 C C . ASP B 1 146 ? -10.742 3.078 4.703 1 53.91 146 ASP B C 1
ATOM 2504 O O . ASP B 1 146 ? -10.969 3.52 5.836 1 53.91 146 ASP B O 1
ATOM 2508 N N . THR B 1 147 ? -9.578 2.801 4.242 1 52.88 147 THR B N 1
ATOM 2509 C CA . THR B 1 147 ? -8.406 3.16 5.031 1 52.88 147 THR B CA 1
ATOM 2510 C C . THR B 1 147 ? -7.871 4.531 4.617 1 52.88 147 THR B C 1
ATOM 2512 O O . THR B 1 147 ? -7.062 5.129 5.332 1 52.88 147 THR B O 1
ATOM 2515 N N . ALA B 1 148 ? -8.391 4.902 3.43 1 57.56 148 ALA B N 1
ATOM 2516 C CA . ALA B 1 148 ? -7.68 5.969 2.725 1 57.56 148 ALA B CA 1
ATOM 2517 C C . ALA B 1 148 ? -8.086 7.34 3.248 1 57.56 148 ALA B C 1
ATOM 2519 O O . ALA B 1 148 ? -7.332 8.305 3.135 1 57.56 148 ALA B O 1
ATOM 2520 N N . ALA B 1 149 ? -9.18 7.277 3.99 1 71.19 149 ALA B N 1
ATOM 2521 C CA . ALA B 1 149 ? -9.523 8.648 4.363 1 71.19 149 ALA B CA 1
ATOM 2522 C C . ALA B 1 149 ? -8.898 9.023 5.703 1 71.19 149 ALA B C 1
ATOM 2524 O O . ALA B 1 149 ? -9.188 8.406 6.727 1 71.19 149 ALA B O 1
ATOM 2525 N N . LEU B 1 150 ? -7.828 9.859 5.594 1 80.5 150 LEU B N 1
ATOM 2526 C CA . LEU B 1 150 ? -7.262 10.438 6.809 1 80.5 150 LEU B CA 1
ATOM 2527 C C . LEU B 1 150 ? -8.352 11.047 7.68 1 80.5 150 LEU B C 1
ATOM 2529 O O . LEU B 1 150 ? -9.289 11.664 7.168 1 80.5 150 LEU B O 1
ATOM 2533 N N . ASP B 1 151 ? -8.43 10.648 8.922 1 80 151 ASP B N 1
ATOM 2534 C CA . ASP B 1 151 ? -9.406 11.234 9.836 1 80 151 ASP B CA 1
ATOM 2535 C C . ASP B 1 151 ? -8.938 12.609 10.32 1 80 151 ASP B C 1
ATOM 2537 O O . ASP B 1 151 ? -7.902 13.109 9.883 1 80 151 ASP B O 1
ATOM 2541 N N . VAL B 1 152 ? -9.75 13.211 11.188 1 81.81 152 VAL B N 1
ATOM 2542 C CA . VAL B 1 152 ? -9.508 14.562 11.68 1 81.81 152 VAL B CA 1
ATOM 2543 C C . VAL B 1 152 ? -8.164 14.609 12.406 1 81.81 152 VAL B C 1
ATOM 2545 O O . VAL B 1 152 ? -7.375 15.539 12.195 1 81.81 152 VAL B O 1
ATOM 2548 N N . ASP B 1 153 ? -7.914 13.633 13.188 1 76.12 153 ASP B N 1
ATOM 2549 C CA . ASP B 1 153 ? -6.664 13.594 13.945 1 76.12 153 ASP B CA 1
ATOM 2550 C C . ASP B 1 153 ? -5.461 13.492 13.016 1 76.12 153 ASP B C 1
ATOM 2552 O O . ASP B 1 153 ? -4.414 14.094 13.281 1 76.12 153 ASP B O 1
ATOM 2556 N N . ASP B 1 154 ? -5.59 12.852 11.961 1 85.44 154 ASP B N 1
ATOM 2557 C CA . ASP B 1 154 ? -4.523 12.727 10.977 1 85.44 154 ASP B CA 1
ATOM 2558 C C . ASP B 1 154 ? -4.207 14.078 10.336 1 85.44 154 ASP B C 1
ATOM 2560 O O . ASP B 1 154 ? -3.041 14.43 10.148 1 85.44 154 ASP B O 1
ATOM 2564 N N . HIS B 1 155 ? -5.277 14.773 10.039 1 88.31 155 HIS B N 1
ATOM 2565 C CA . HIS B 1 155 ? -5.094 16.078 9.438 1 88.31 155 HIS B CA 1
ATOM 2566 C C . HIS B 1 155 ? -4.449 17.062 10.414 1 88.31 155 HIS B C 1
ATOM 2568 O O . HIS B 1 155 ? -3.623 17.891 10.023 1 88.31 155 HIS B O 1
ATOM 2574 N N . LEU B 1 156 ? -4.809 16.922 11.68 1 84.62 156 LEU B N 1
ATOM 2575 C CA . LEU B 1 156 ? -4.219 17.781 12.703 1 84.62 156 LEU B CA 1
ATOM 2576 C C . LEU B 1 156 ? -2.73 17.484 12.859 1 84.62 156 LEU B C 1
ATOM 2578 O O . LEU B 1 156 ? -1.924 18.406 13 1 84.62 156 LEU B O 1
ATOM 2582 N N . LEU B 1 157 ? -2.404 16.266 12.82 1 85.94 157 LEU B N 1
ATOM 2583 C CA . LEU B 1 157 ? -0.995 15.898 12.891 1 85.94 157 LEU B CA 1
ATOM 2584 C C . LEU B 1 157 ? -0.238 16.422 11.672 1 85.94 157 LEU B C 1
ATOM 2586 O O . LEU B 1 157 ? 0.899 16.875 11.797 1 85.94 157 LEU B O 1
ATOM 2590 N N . SER B 1 158 ? -0.846 16.375 10.555 1 91.12 158 SER B N 1
ATOM 2591 C CA . SER B 1 158 ? -0.23 16.938 9.352 1 91.12 158 SER B CA 1
ATOM 2592 C C . SER B 1 158 ? 0.032 18.422 9.5 1 91.12 158 SER B C 1
ATOM 2594 O O . SER B 1 158 ? 1.062 18.938 9.047 1 91.12 158 SER B O 1
ATOM 2596 N N . LEU B 1 159 ? -0.916 19.125 10.172 1 89.69 159 LEU B N 1
ATOM 2597 C CA . LEU B 1 159 ? -0.738 20.562 10.43 1 89.69 159 LEU B CA 1
ATOM 2598 C C . LEU B 1 159 ? 0.483 20.797 11.305 1 89.69 159 LEU B C 1
ATOM 2600 O O . LEU B 1 159 ? 1.202 21.781 11.117 1 89.69 159 LEU B O 1
ATOM 2604 N N . VAL B 1 160 ? 0.768 19.938 12.227 1 85 160 VAL B N 1
ATOM 2605 C CA . VAL B 1 160 ? 1.939 20.047 13.094 1 85 160 VAL B CA 1
ATOM 2606 C C . VAL B 1 160 ? 3.211 19.875 12.266 1 85 160 VAL B C 1
ATOM 2608 O O . VAL B 1 160 ? 4.172 20.641 12.422 1 85 160 VAL B O 1
ATOM 2611 N N . TYR B 1 161 ? 3.244 18.875 11.375 1 90.19 161 TYR B N 1
ATOM 2612 C CA . TYR B 1 161 ? 4.387 18.688 10.484 1 90.19 161 TYR B CA 1
ATOM 2613 C C . TYR B 1 161 ? 4.625 19.938 9.641 1 90.19 161 TYR B C 1
ATOM 2615 O O . TYR B 1 161 ? 5.77 20.375 9.477 1 90.19 161 TYR B O 1
ATOM 2623 N N . ILE B 1 162 ? 3.57 20.484 9.109 1 91.5 162 ILE B N 1
ATOM 2624 C CA . ILE B 1 162 ? 3.641 21.672 8.258 1 91.5 162 ILE B CA 1
ATOM 2625 C C . ILE B 1 162 ? 4.211 22.844 9.055 1 91.5 162 ILE B C 1
ATOM 2627 O O . ILE B 1 162 ? 5.102 23.547 8.57 1 91.5 162 ILE B O 1
ATOM 2631 N N . ALA B 1 163 ? 3.75 23.031 10.258 1 88.38 163 ALA B N 1
ATOM 2632 C CA . ALA B 1 163 ? 4.23 24.094 11.125 1 88.38 163 ALA B CA 1
ATOM 2633 C C . ALA B 1 163 ? 5.711 23.922 11.453 1 88.38 163 ALA B C 1
ATOM 2635 O O . ALA B 1 163 ? 6.477 24.875 11.461 1 88.38 163 ALA B O 1
ATOM 2636 N N . LYS B 1 164 ? 6.082 22.672 11.664 1 85.81 164 LYS B N 1
ATOM 2637 C CA . LYS B 1 164 ? 7.484 22.375 11.961 1 85.81 164 LYS B CA 1
ATOM 2638 C C . LYS B 1 164 ? 8.375 22.703 10.773 1 85.81 164 LYS B C 1
ATOM 2640 O O . LYS B 1 164 ? 9.445 23.297 10.93 1 85.81 164 LYS B O 1
ATOM 2645 N N . LEU B 1 165 ? 7.941 22.344 9.648 1 90.31 165 LEU B N 1
ATOM 2646 C CA . LEU B 1 165 ? 8.703 22.625 8.445 1 90.31 165 LEU B CA 1
ATOM 2647 C C . LEU B 1 165 ? 8.789 24.125 8.188 1 90.31 165 LEU B C 1
ATOM 2649 O O . LEU B 1 165 ? 9.844 24.641 7.809 1 90.31 165 LEU B O 1
ATOM 2653 N N . ALA B 1 166 ? 7.648 24.797 8.414 1 88.94 166 ALA B N 1
ATOM 2654 C CA . ALA B 1 166 ? 7.605 26.25 8.219 1 88.94 166 ALA B CA 1
ATOM 2655 C C . ALA B 1 166 ? 8.57 26.953 9.164 1 88.94 166 ALA B C 1
ATOM 2657 O O . ALA B 1 166 ? 9.156 27.984 8.805 1 88.94 166 ALA B O 1
ATOM 2658 N N . ALA B 1 167 ? 8.781 26.359 10.273 1 83.62 167 ALA B N 1
ATOM 2659 C CA . ALA B 1 167 ? 9.625 26.984 11.297 1 83.62 167 ALA B CA 1
ATOM 2660 C C . ALA B 1 167 ? 11.102 26.75 10.992 1 83.62 167 ALA B C 1
ATOM 2662 O O . ALA B 1 167 ? 11.969 27.328 11.664 1 83.62 167 ALA B O 1
ATOM 2663 N N . MET B 1 168 ? 11.391 25.938 10.086 1 83.5 168 MET B N 1
ATOM 2664 C CA . MET B 1 168 ? 12.773 25.625 9.719 1 83.5 168 MET B CA 1
ATOM 2665 C C . MET B 1 168 ? 13.289 26.609 8.664 1 83.5 168 MET B C 1
ATOM 2667 O O . MET B 1 168 ? 14.445 26.516 8.25 1 83.5 168 MET B O 1
ATOM 2671 N N . HIS B 1 169 ? 12.453 27.484 8.195 1 82.88 169 HIS B 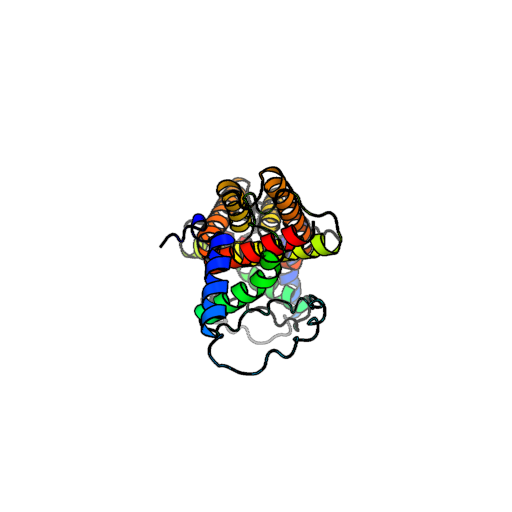N 1
ATOM 2672 C CA . HIS B 1 169 ? 12.891 28.484 7.23 1 82.88 169 HIS B CA 1
ATOM 2673 C C . HIS B 1 169 ? 13.508 29.688 7.93 1 82.88 169 HIS B C 1
ATOM 2675 O O . HIS B 1 169 ? 13.117 30.031 9.047 1 82.88 169 HIS B O 1
#

Secondary structure (DSSP, 8-state):
----GGGG-HHHHHHHHHHHHHTT---------------------------TTS-HHHHHHHHHHHHHHHHHSSSS-PSSSBSS---SHHHHHHHHHHHHHHHHHHHHHHHHHHHHHHHHTTSB-HHHHHHHHHHHHHHHHHHHHHHHS--HHHHHHHHHHHHHHHTT-/----GGG--HHHHHHHHHHHHHTT---------------------------TTS-HHHHHHHHHHHHHHHHHSSSS-PSSSBSS---SHHHHHHHHHHHHHHHHHHHHHHHHHHHHHHHHTTSB-HHHHHHHHHHHHHHHHHHHHHHHS--HHHHHHHHHHHHHHHTT-